Protein AF-A0A2N1CYV8-F1 (afdb_monomer)

Foldseek 3Di:
DDWDCQLQQVDIWDWAFAAQQAIFTWDDPPPPDTDPVGDGLDDGRFRFDDWDWDDPPPPPGIWIWTDTPDDIDIRDDDQPQPDKDKDKDDFPDAPALFQFKKAKAFDKDFDDPPRPQWDKFKWKASARPPDTDTDDHRFMDGDPGGGGGGIMMMIITGHPDPVRHIDTDDMDMDRADPQQRCPLPQGLVQAPCSRAQPPPADQQCRSNAGCQADPVNVVSVGHHDQQRNPCPAGPVQAPCSRDNDCPDDPPPPRD

Structure (mmCIF, N/CA/C/O backbone):
data_AF-A0A2N1CYV8-F1
#
_entry.id   AF-A0A2N1CYV8-F1
#
loop_
_atom_site.group_PDB
_atom_site.id
_atom_site.type_symbol
_atom_site.label_atom_id
_atom_site.label_alt_id
_atom_site.label_comp_id
_atom_site.label_asym_id
_atom_site.label_entity_id
_atom_site.label_seq_id
_atom_site.pdbx_PDB_ins_code
_atom_site.Cartn_x
_atom_site.Cartn_y
_atom_site.Cartn_z
_atom_site.occupancy
_atom_site.B_iso_or_equiv
_atom_site.auth_seq_id
_atom_site.auth_comp_id
_atom_site.auth_asym_id
_atom_site.auth_atom_id
_atom_site.pdbx_PDB_model_num
ATOM 1 N N . LEU A 1 1 ? 7.364 -2.669 -33.130 1.00 94.00 1 LEU A N 1
ATOM 2 C CA . LEU A 1 1 ? 7.073 -1.840 -31.941 1.00 94.00 1 LEU A CA 1
ATOM 3 C C . LEU A 1 1 ? 6.078 -2.613 -31.094 1.00 94.00 1 LEU A C 1
ATOM 5 O O . LEU A 1 1 ? 5.290 -3.350 -31.680 1.00 94.00 1 LEU A O 1
ATOM 9 N N . VAL A 1 2 ? 6.124 -2.457 -29.778 1.00 96.81 2 VAL A N 1
ATOM 10 C CA . VAL A 1 2 ? 5.094 -2.927 -28.842 1.00 96.81 2 VAL A CA 1
ATOM 11 C C . VAL A 1 2 ? 4.835 -1.815 -27.827 1.00 96.81 2 VAL A C 1
ATOM 13 O O . VAL A 1 2 ? 5.736 -1.012 -27.573 1.00 96.81 2 VAL A O 1
ATOM 16 N N . LEU A 1 3 ? 3.602 -1.739 -27.333 1.00 95.94 3 LEU A N 1
ATOM 17 C CA . LEU A 1 3 ? 3.207 -0.830 -26.264 1.00 95.94 3 LEU A CA 1
ATOM 18 C C . LEU A 1 3 ? 2.977 -1.634 -24.993 1.00 95.94 3 LEU A C 1
ATOM 20 O O . LEU A 1 3 ? 2.430 -2.736 -25.060 1.00 95.94 3 LEU A O 1
ATOM 24 N N . GLY A 1 4 ? 3.358 -1.059 -23.869 1.00 91.81 4 GLY A N 1
ATOM 25 C CA . GLY A 1 4 ? 3.085 -1.588 -22.545 1.00 91.81 4 GLY A CA 1
ATOM 26 C C . GLY A 1 4 ? 3.508 -0.570 -21.510 1.00 91.81 4 GLY A C 1
ATOM 27 O O . GLY A 1 4 ? 4.323 0.293 -21.806 1.00 91.81 4 GLY A O 1
ATOM 28 N N . ASP A 1 5 ? 2.919 -0.668 -20.335 1.00 87.25 5 ASP A N 1
ATOM 29 C CA . ASP A 1 5 ? 3.277 0.139 -19.177 1.00 87.25 5 ASP A CA 1
ATOM 30 C C . ASP A 1 5 ? 4.536 -0.486 -18.549 1.00 87.25 5 ASP A C 1
ATOM 32 O O . ASP A 1 5 ? 4.441 -1.384 -17.713 1.00 87.25 5 ASP A O 1
ATOM 36 N N . ILE A 1 6 ? 5.710 -0.167 -19.109 1.00 86.62 6 ILE A N 1
ATOM 37 C CA . ILE A 1 6 ? 6.969 -0.876 -18.827 1.00 86.62 6 ILE A CA 1
ATOM 38 C C . ILE A 1 6 ? 7.548 -0.383 -17.506 1.00 86.62 6 ILE A C 1
ATOM 40 O O . ILE A 1 6 ? 8.095 -1.180 -16.751 1.00 86.62 6 ILE A O 1
ATOM 44 N N . ASP A 1 7 ? 7.415 0.904 -17.195 1.00 77.31 7 ASP A N 1
ATOM 45 C CA . ASP A 1 7 ? 7.728 1.412 -15.858 1.00 77.31 7 ASP A CA 1
ATOM 46 C C . ASP A 1 7 ? 6.530 1.377 -14.893 1.00 77.31 7 ASP A C 1
ATOM 48 O O . ASP A 1 7 ? 6.692 1.657 -13.706 1.00 77.31 7 ASP A O 1
ATOM 52 N N . GLY A 1 8 ? 5.356 0.964 -15.373 1.00 74.31 8 GLY A N 1
ATOM 53 C CA . GLY A 1 8 ? 4.175 0.688 -14.571 1.00 74.31 8 GLY A CA 1
ATOM 54 C C . GLY A 1 8 ? 3.523 1.950 -13.962 1.00 74.31 8 GLY A C 1
ATOM 55 O O . GLY A 1 8 ? 2.803 1.882 -12.950 1.00 74.31 8 GLY A O 1
ATOM 56 N N . ASP A 1 9 ? 3.825 3.133 -14.486 1.00 67.81 9 ASP A N 1
ATOM 57 C CA . ASP A 1 9 ? 3.275 4.396 -14.003 1.00 67.81 9 ASP A CA 1
ATOM 58 C C . ASP A 1 9 ? 1.807 4.632 -14.416 1.00 67.81 9 ASP A C 1
ATOM 60 O O . ASP A 1 9 ? 1.174 5.571 -13.919 1.00 67.81 9 ASP A O 1
ATOM 64 N N . GLY A 1 10 ? 1.243 3.724 -15.217 1.00 75.12 10 GLY A N 1
ATOM 65 C CA . GLY A 1 10 ? -0.128 3.750 -15.714 1.00 75.12 10 GLY A CA 1
ATOM 66 C C . GLY A 1 10 ? -0.254 4.312 -17.130 1.00 75.12 10 GLY A C 1
ATOM 67 O O . GLY A 1 10 ? -1.348 4.262 -17.704 1.00 75.12 10 GLY A O 1
ATOM 68 N N . ASP A 1 11 ? 0.835 4.817 -17.706 1.00 81.31 11 ASP A N 1
ATOM 69 C CA . ASP A 1 11 ? 0.903 5.324 -19.064 1.00 81.31 11 ASP A CA 1
ATOM 70 C C . ASP A 1 11 ? 1.548 4.290 -20.005 1.00 81.31 11 ASP A C 1
ATOM 72 O O . ASP A 1 11 ? 2.431 3.519 -19.653 1.00 81.31 11 ASP A O 1
ATOM 76 N N . LEU A 1 12 ? 1.089 4.227 -21.261 1.00 92.06 12 LEU A N 1
ATOM 77 C CA . LEU A 1 12 ? 1.695 3.301 -22.223 1.00 92.06 12 LEU A CA 1
ATOM 78 C C . LEU A 1 12 ? 3.042 3.831 -22.724 1.00 92.06 12 LEU A C 1
ATOM 80 O O . LEU A 1 12 ? 3.093 4.875 -23.387 1.00 92.06 12 LEU A O 1
ATOM 84 N N . ASP A 1 13 ? 4.089 3.034 -22.529 1.00 91.94 13 ASP A N 1
ATOM 85 C CA . ASP A 1 13 ? 5.417 3.230 -23.101 1.00 91.94 13 ASP A CA 1
ATOM 86 C C . ASP A 1 13 ? 5.548 2.595 -24.486 1.00 91.94 13 ASP A C 1
ATOM 88 O O . ASP A 1 13 ? 4.728 1.784 -24.931 1.00 91.94 13 ASP A O 1
ATOM 92 N N . VAL A 1 14 ? 6.633 2.940 -25.185 1.00 95.44 14 VAL A N 1
ATOM 93 C CA . VAL A 1 14 ? 6.958 2.376 -26.498 1.00 95.44 14 VAL A CA 1
ATOM 94 C C . VAL A 1 14 ? 8.266 1.608 -26.439 1.00 95.44 14 VAL A C 1
ATOM 96 O O . VAL A 1 14 ? 9.330 2.165 -26.162 1.00 95.44 14 VAL A O 1
ATOM 99 N N . LEU A 1 15 ? 8.216 0.350 -26.868 1.00 95.88 15 LEU A N 1
ATOM 100 C CA . LEU A 1 15 ? 9.405 -0.435 -27.151 1.00 95.88 15 LEU A CA 1
ATOM 101 C C . LEU A 1 15 ? 9.597 -0.647 -28.657 1.00 95.88 15 LEU A C 1
ATOM 103 O O . LEU A 1 15 ? 8.750 -1.200 -29.370 1.00 95.88 15 LEU A O 1
ATOM 107 N N . ALA A 1 16 ? 10.760 -0.233 -29.151 1.00 95.56 16 ALA A N 1
ATOM 108 C CA . ALA A 1 16 ? 11.166 -0.321 -30.543 1.00 95.56 16 ALA A CA 1
ATOM 109 C C . ALA A 1 16 ? 12.242 -1.383 -30.760 1.00 95.56 16 ALA A C 1
ATOM 111 O O . ALA A 1 16 ? 13.367 -1.287 -30.269 1.00 95.56 16 ALA A O 1
ATOM 112 N N . GLY A 1 17 ? 11.882 -2.378 -31.567 1.00 94.56 17 GLY A N 1
ATOM 113 C CA . GLY A 1 17 ? 12.805 -3.367 -32.098 1.00 94.56 17 GLY A CA 1
ATOM 114 C C . GLY A 1 17 ? 13.521 -2.783 -33.305 1.00 94.56 17 GLY A C 1
ATOM 115 O O . GLY A 1 17 ? 12.851 -2.267 -34.201 1.00 94.56 17 GLY A O 1
ATOM 116 N N . ASN A 1 18 ? 14.849 -2.859 -33.338 1.00 93.81 18 ASN A N 1
ATOM 117 C CA . ASN A 1 18 ? 15.641 -2.218 -34.385 1.00 93.81 18 ASN A CA 1
ATOM 118 C C . ASN A 1 18 ? 16.406 -3.214 -35.267 1.00 93.81 18 ASN A C 1
ATOM 120 O O . ASN A 1 18 ? 16.595 -4.386 -34.936 1.00 93.81 18 ASN A O 1
ATOM 124 N N . PHE A 1 19 ? 16.839 -2.724 -36.431 1.00 93.50 19 PHE A N 1
ATOM 125 C CA . PHE A 1 19 ? 17.656 -3.468 -37.385 1.00 93.50 19 PHE A CA 1
ATOM 126 C C . PHE A 1 19 ? 19.127 -3.068 -37.255 1.00 93.50 19 PHE A C 1
ATOM 128 O O . PHE A 1 19 ? 19.485 -1.919 -37.513 1.00 93.50 19 PHE A O 1
ATOM 135 N N . ASN A 1 20 ? 19.983 -4.023 -36.885 1.00 92.00 20 ASN A N 1
ATOM 136 C CA . ASN A 1 20 ? 21.426 -3.840 -36.685 1.00 92.00 20 ASN A CA 1
ATOM 137 C C . ASN A 1 20 ? 21.776 -2.713 -35.692 1.00 92.00 20 ASN A C 1
ATOM 139 O O . ASN A 1 20 ? 22.830 -2.074 -35.781 1.00 92.00 20 ASN A O 1
ATOM 143 N N . GLN A 1 21 ? 20.886 -2.469 -34.732 1.00 92.25 21 GLN A N 1
ATOM 144 C CA . GLN A 1 21 ? 21.002 -1.460 -33.681 1.00 92.25 21 GLN A CA 1
ATOM 145 C C . GLN A 1 21 ? 20.360 -2.001 -32.398 1.00 92.25 21 GLN A C 1
ATOM 147 O O . GLN A 1 21 ? 19.551 -2.924 -32.462 1.00 92.25 21 GLN A O 1
ATOM 152 N N . SER A 1 22 ? 20.712 -1.423 -31.247 1.00 93.19 22 SER A N 1
ATOM 153 C CA . SER A 1 22 ? 20.058 -1.743 -29.974 1.00 93.19 22 SER A CA 1
ATOM 154 C C . SER A 1 22 ? 18.565 -1.452 -30.038 1.00 93.19 22 SER A C 1
ATOM 156 O O . SER A 1 22 ? 18.154 -0.424 -30.584 1.00 93.19 22 SER A O 1
ATOM 158 N N . ASN A 1 23 ? 17.762 -2.322 -29.432 1.00 94.25 23 ASN A N 1
ATOM 159 C CA . ASN A 1 23 ? 16.354 -2.042 -29.173 1.00 94.25 23 ASN A CA 1
ATOM 160 C C . ASN A 1 23 ? 16.230 -0.839 -28.223 1.00 94.25 23 ASN A C 1
ATOM 162 O O . ASN A 1 23 ? 17.109 -0.599 -27.384 1.00 94.25 23 ASN A O 1
ATOM 166 N N . LYS A 1 24 ? 15.160 -0.062 -28.391 1.00 94.44 24 LYS A N 1
ATOM 167 C CA . LYS A 1 24 ? 14.957 1.216 -27.705 1.00 94.44 24 LYS A CA 1
ATOM 168 C C . LYS A 1 24 ? 13.672 1.214 -26.891 1.00 94.44 24 LYS A C 1
ATOM 170 O O . LYS A 1 24 ? 12.636 0.828 -27.418 1.00 94.44 24 LYS A O 1
ATOM 175 N N . LEU A 1 25 ? 13.749 1.700 -25.659 1.00 93.06 25 LEU A N 1
ATOM 176 C CA . LEU A 1 25 ? 12.612 2.040 -24.810 1.00 93.06 25 LEU A CA 1
ATOM 177 C C . LEU A 1 25 ? 12.386 3.551 -24.840 1.00 93.06 25 LEU A C 1
ATOM 179 O O . LEU A 1 25 ? 13.340 4.331 -24.772 1.00 93.06 25 LEU A O 1
ATOM 183 N N . TYR A 1 26 ? 11.130 3.955 -24.930 1.00 93.19 26 TYR A N 1
ATOM 184 C CA . TYR A 1 26 ? 10.697 5.336 -24.837 1.00 93.19 26 TYR A CA 1
ATOM 185 C C . TYR A 1 26 ? 9.614 5.416 -23.769 1.00 93.19 26 TYR A C 1
ATOM 187 O O . TYR A 1 26 ? 8.524 4.890 -23.981 1.00 93.19 26 TYR A O 1
ATOM 195 N N . LEU A 1 27 ? 9.946 6.070 -22.659 1.00 86.12 27 LEU A N 1
ATOM 196 C CA . LEU A 1 27 ? 9.028 6.272 -21.546 1.00 86.12 27 LEU A CA 1
ATOM 197 C C . LEU A 1 27 ? 8.053 7.408 -21.853 1.00 86.12 27 LEU A C 1
ATOM 199 O O . LEU A 1 27 ? 8.462 8.436 -22.417 1.00 86.12 27 LEU A O 1
ATOM 203 N N . ASN A 1 28 ? 6.787 7.205 -21.508 1.00 85.44 28 ASN A N 1
ATOM 204 C CA . ASN A 1 28 ? 5.733 8.200 -21.614 1.00 85.44 28 ASN A CA 1
ATOM 205 C C . ASN A 1 28 ? 5.340 8.710 -20.229 1.00 85.44 28 ASN A C 1
ATOM 207 O O . ASN A 1 28 ? 4.571 8.081 -19.528 1.00 85.44 28 ASN A O 1
ATOM 211 N N . GLU A 1 29 ? 5.745 9.931 -19.892 1.00 78.06 29 GLU A N 1
ATOM 212 C CA . GLU A 1 29 ? 5.422 10.520 -18.587 1.00 78.06 29 GLU A CA 1
ATOM 213 C C . GLU A 1 29 ? 4.028 11.198 -18.567 1.00 78.06 29 GLU A C 1
ATOM 215 O O . GLU A 1 29 ? 3.889 12.349 -18.144 1.00 78.06 29 GLU A O 1
ATOM 220 N N . GLY A 1 30 ? 3.011 10.557 -19.150 1.00 78.56 30 GLY A N 1
ATOM 221 C CA . GLY A 1 30 ? 1.611 11.018 -19.161 1.00 78.56 30 GLY A CA 1
ATOM 222 C C . GLY A 1 30 ? 1.248 12.139 -20.139 1.00 78.56 30 GLY A C 1
ATOM 223 O O . GLY A 1 30 ? 0.083 12.516 -20.267 1.00 78.56 30 GLY A O 1
ATOM 224 N N . SER A 1 31 ? 2.216 12.681 -20.880 1.00 82.12 31 SER A N 1
ATOM 225 C CA . SER A 1 31 ? 1.970 13.749 -21.869 1.00 82.12 31 SER A CA 1
ATOM 226 C C . SER A 1 31 ? 1.815 13.247 -23.309 1.00 82.12 31 SER A C 1
ATOM 228 O O . SER A 1 31 ? 1.551 14.042 -24.214 1.00 82.12 31 SER A O 1
ATOM 230 N N . GLY A 1 32 ? 2.043 11.952 -23.553 1.00 78.31 32 GLY A N 1
ATOM 231 C CA . GLY A 1 32 ? 2.141 11.374 -24.896 1.00 78.31 32 GLY A CA 1
ATOM 232 C C . GLY A 1 32 ? 3.379 11.836 -25.676 1.00 78.31 32 GLY A C 1
ATOM 233 O O . GLY A 1 32 ? 3.478 11.595 -26.881 1.00 78.31 32 GLY A O 1
ATOM 234 N N . SER A 1 33 ? 4.310 12.534 -25.017 1.00 84.31 33 SER A N 1
ATOM 235 C CA . SER A 1 33 ? 5.560 13.011 -25.607 1.00 84.31 33 SER A CA 1
ATOM 236 C C . SER A 1 33 ? 6.717 12.104 -25.209 1.00 84.31 33 SER A C 1
ATOM 238 O O . SER A 1 33 ? 6.919 11.824 -24.033 1.00 84.31 33 SER A O 1
ATOM 240 N N . PHE A 1 34 ? 7.523 11.711 -26.194 1.00 86.00 34 PHE A N 1
ATOM 241 C CA . PHE A 1 34 ? 8.648 10.799 -26.005 1.00 86.00 34 PHE A CA 1
ATOM 242 C C . PHE A 1 34 ? 9.988 11.499 -26.243 1.00 86.00 34 PHE A C 1
ATOM 244 O O . PHE A 1 34 ? 10.117 12.362 -27.116 1.00 86.00 34 PHE A O 1
ATOM 251 N N . SER A 1 35 ? 11.023 11.069 -25.517 1.00 86.56 35 SER A N 1
ATOM 252 C CA . SER A 1 35 ? 12.406 11.450 -25.823 1.00 86.56 35 SER A CA 1
ATOM 253 C C . SER A 1 35 ? 12.783 11.038 -27.250 1.00 86.56 35 SER A C 1
ATOM 255 O O . SER A 1 35 ? 12.526 9.915 -27.673 1.00 86.56 35 SER A O 1
ATOM 257 N N . THR A 1 36 ? 13.463 11.906 -27.998 1.00 87.44 36 THR A N 1
ATOM 258 C CA . THR A 1 36 ? 13.844 11.612 -29.392 1.00 87.44 36 THR A CA 1
ATOM 259 C C . THR A 1 36 ? 14.910 10.522 -29.514 1.00 87.44 36 THR A C 1
ATOM 261 O O . THR A 1 36 ? 15.045 9.907 -30.572 1.00 87.44 36 THR A O 1
ATOM 264 N N . THR A 1 37 ? 15.669 10.251 -28.450 1.00 88.06 37 THR A N 1
ATOM 265 C CA . THR A 1 37 ? 16.781 9.289 -28.478 1.00 88.06 37 THR A CA 1
ATOM 266 C C . THR A 1 37 ? 16.425 7.916 -27.914 1.00 88.06 37 THR A C 1
ATOM 268 O O . THR A 1 37 ? 17.088 6.931 -28.266 1.00 88.06 37 THR A O 1
ATOM 271 N N . GLY A 1 38 ? 15.423 7.853 -27.030 1.00 88.00 38 GLY A N 1
ATOM 272 C CA . GLY A 1 38 ? 15.096 6.667 -26.234 1.00 88.00 38 GLY A CA 1
ATOM 273 C C . GLY A 1 38 ? 16.273 6.140 -25.399 1.00 88.00 38 GLY A C 1
ATOM 274 O O . GLY A 1 38 ? 17.395 6.658 -25.444 1.00 88.00 38 GLY A O 1
ATOM 275 N N . VAL A 1 39 ? 16.029 5.059 -24.667 1.00 90.25 39 VAL A N 1
ATOM 276 C CA . VAL A 1 39 ? 17.009 4.335 -23.847 1.00 90.25 39 VAL A CA 1
ATOM 277 C C . VAL A 1 39 ? 17.318 2.995 -24.508 1.00 90.25 39 VAL A C 1
ATOM 279 O O . VAL A 1 39 ? 16.427 2.346 -25.041 1.00 90.25 39 VAL A O 1
ATOM 282 N N . ASN A 1 40 ? 18.583 2.573 -24.522 1.00 92.06 40 ASN A N 1
ATOM 283 C CA . ASN A 1 40 ? 18.925 1.229 -24.995 1.00 92.06 40 ASN A CA 1
ATOM 284 C C . ASN A 1 40 ? 18.547 0.204 -23.919 1.00 92.06 40 ASN A C 1
ATOM 286 O O . ASN A 1 40 ? 19.059 0.304 -22.809 1.00 92.06 40 ASN A O 1
ATOM 290 N N . ILE A 1 41 ? 17.746 -0.807 -24.259 1.00 89.44 41 ILE A N 1
ATOM 291 C CA . ILE A 1 41 ? 17.430 -1.915 -23.331 1.00 89.44 41 ILE A CA 1
ATOM 292 C C . ILE A 1 41 ? 18.506 -3.016 -23.321 1.00 89.44 41 ILE A C 1
ATOM 294 O O . ILE A 1 41 ? 18.454 -3.950 -22.532 1.00 89.44 41 ILE A O 1
ATOM 298 N N . GLY A 1 42 ? 19.498 -2.907 -24.208 1.00 87.25 42 GLY A N 1
ATOM 299 C CA . GLY A 1 42 ? 20.602 -3.849 -24.356 1.00 87.25 42 GLY A CA 1
ATOM 300 C C . GLY A 1 42 ? 21.725 -3.283 -25.224 1.00 87.25 42 GLY A C 1
ATOM 301 O O . GLY A 1 42 ? 21.575 -2.255 -25.896 1.00 87.25 42 GLY A O 1
ATOM 302 N N . ASN A 1 43 ? 22.869 -3.963 -25.228 1.00 87.75 43 ASN A N 1
ATOM 303 C CA . ASN A 1 43 ? 24.055 -3.549 -25.992 1.00 87.75 43 ASN A CA 1
ATOM 304 C C . ASN A 1 43 ? 24.180 -4.278 -27.338 1.00 87.75 43 ASN A C 1
ATOM 306 O O . ASN A 1 43 ? 25.030 -3.938 -28.166 1.00 87.75 43 ASN A O 1
ATOM 310 N N . GLU A 1 44 ? 23.343 -5.285 -27.562 1.00 84.06 44 GLU A N 1
ATOM 311 C CA . GLU A 1 44 ? 23.326 -6.095 -28.765 1.00 84.06 44 GLU A CA 1
ATOM 312 C C . GLU A 1 44 ? 22.777 -5.310 -29.954 1.00 84.06 44 GLU A C 1
ATOM 314 O O . GLU A 1 44 ? 21.885 -4.476 -29.834 1.00 84.06 44 GLU A O 1
ATOM 319 N N . ARG A 1 45 ? 23.297 -5.618 -31.141 1.00 86.00 45 ARG A N 1
ATOM 320 C CA . ARG A 1 45 ? 22.877 -5.002 -32.405 1.00 86.00 45 ARG A CA 1
ATOM 321 C C . ARG A 1 45 ? 22.234 -6.041 -33.310 1.00 86.00 45 ARG A C 1
ATOM 323 O O . ARG A 1 45 ? 22.693 -6.277 -34.425 1.00 86.00 45 ARG A O 1
ATOM 330 N N . GLY A 1 46 ? 21.222 -6.711 -32.765 1.00 83.44 46 GLY A N 1
ATOM 331 C CA . GLY A 1 46 ? 20.435 -7.722 -33.460 1.00 83.44 46 GLY A CA 1
ATOM 332 C C . GLY A 1 46 ? 19.562 -7.142 -34.573 1.00 83.44 46 GLY A C 1
ATOM 333 O O . GLY A 1 46 ? 19.555 -5.943 -34.846 1.00 83.44 46 GLY A O 1
ATOM 334 N N . SER A 1 47 ? 18.836 -8.029 -35.246 1.00 92.69 47 SER A N 1
ATOM 335 C CA . SER A 1 47 ? 17.786 -7.666 -36.197 1.00 92.69 47 SER A CA 1
ATOM 336 C C . SER A 1 47 ? 16.467 -8.161 -35.632 1.00 92.69 47 SER A C 1
ATOM 338 O O . SER A 1 47 ? 16.064 -9.298 -35.907 1.00 92.69 47 SER A O 1
ATOM 340 N N . THR A 1 48 ? 15.830 -7.309 -34.835 1.00 93.81 48 THR A N 1
ATOM 341 C CA . THR A 1 48 ? 14.598 -7.639 -34.124 1.00 93.81 48 THR A CA 1
ATOM 342 C C . THR A 1 48 ? 13.441 -7.730 -35.114 1.00 93.81 48 THR A C 1
ATOM 344 O O . THR A 1 48 ? 13.203 -6.826 -35.917 1.00 93.81 48 THR A O 1
ATOM 347 N N . ARG A 1 49 ? 12.731 -8.857 -35.085 1.00 94.25 49 ARG A N 1
ATOM 348 C CA . ARG A 1 49 ? 11.579 -9.176 -35.942 1.00 94.25 49 ARG A CA 1
ATOM 349 C C . ARG A 1 49 ? 10.272 -9.197 -35.171 1.00 94.25 49 ARG A C 1
ATOM 351 O O . ARG A 1 49 ? 9.236 -8.879 -35.745 1.00 94.25 49 ARG A O 1
ATOM 358 N N . ALA A 1 50 ? 10.333 -9.555 -33.895 1.00 94.50 50 ALA A N 1
ATOM 359 C CA . ALA A 1 50 ? 9.185 -9.600 -33.010 1.00 94.50 50 ALA A CA 1
ATOM 360 C C . ALA A 1 50 ? 9.565 -9.048 -31.638 1.00 94.50 50 ALA A C 1
ATOM 362 O O . ALA A 1 50 ? 10.708 -9.177 -31.203 1.00 94.50 50 ALA A O 1
ATOM 363 N N . LEU A 1 51 ? 8.588 -8.439 -30.981 1.00 95.62 51 LEU A N 1
ATOM 364 C CA . LEU A 1 51 ? 8.651 -8.040 -29.586 1.00 95.62 51 LEU A CA 1
ATOM 365 C C . LEU A 1 51 ? 7.356 -8.488 -28.929 1.00 95.62 51 LEU A C 1
ATOM 367 O O . LEU A 1 51 ? 6.287 -8.358 -29.531 1.00 95.62 51 LEU A O 1
ATOM 371 N N . THR A 1 52 ? 7.457 -8.991 -27.711 1.00 96.06 52 THR A N 1
ATOM 372 C CA . THR A 1 52 ? 6.309 -9.241 -26.850 1.00 96.06 52 THR A CA 1
ATOM 373 C C . THR A 1 52 ? 6.672 -8.875 -25.419 1.00 96.06 52 THR A C 1
ATOM 375 O O . THR A 1 52 ? 7.852 -8.873 -25.060 1.00 96.06 52 THR A O 1
ATOM 378 N N . LEU A 1 53 ? 5.651 -8.508 -24.655 1.00 95.62 53 LEU A N 1
ATOM 379 C CA . LEU A 1 53 ? 5.762 -8.133 -23.256 1.00 95.62 53 LEU A CA 1
ATOM 380 C C . LEU A 1 53 ? 4.996 -9.148 -22.417 1.00 95.62 53 LEU A C 1
ATOM 382 O O . LEU A 1 53 ? 3.953 -9.643 -22.855 1.00 95.62 53 LEU A O 1
ATOM 386 N N . GLY A 1 54 ? 5.497 -9.427 -21.224 1.00 90.81 54 GLY A N 1
ATOM 387 C CA . GLY A 1 54 ? 4.803 -10.246 -20.242 1.00 90.81 54 GLY A CA 1
ATOM 388 C C . GLY A 1 54 ? 5.642 -10.426 -18.992 1.00 90.81 54 GLY A C 1
ATOM 389 O O . GLY A 1 54 ? 6.860 -10.429 -19.080 1.00 90.81 54 GLY A O 1
ATOM 390 N N . ASP A 1 55 ? 4.982 -10.592 -17.856 1.00 87.94 55 ASP A N 1
ATOM 391 C CA . ASP A 1 55 ? 5.620 -10.952 -16.591 1.00 87.94 55 ASP A CA 1
ATOM 392 C C . ASP A 1 55 ? 6.023 -12.439 -16.641 1.00 87.94 55 ASP A C 1
ATOM 394 O O . ASP A 1 55 ? 5.164 -13.328 -16.577 1.00 87.94 55 ASP A O 1
ATOM 398 N N . ILE A 1 56 ? 7.305 -12.729 -16.897 1.00 87.25 56 ILE A N 1
ATOM 399 C CA . ILE A 1 56 ? 7.787 -14.103 -17.114 1.00 87.25 56 ILE A CA 1
ATOM 400 C C . ILE A 1 56 ? 8.208 -14.770 -15.805 1.00 87.25 56 ILE A C 1
ATOM 402 O O . ILE A 1 56 ? 8.185 -16.004 -15.718 1.00 87.25 56 ILE A O 1
ATOM 406 N N . ASP A 1 57 ? 8.603 -13.996 -14.800 1.00 80.62 57 ASP A N 1
ATOM 407 C CA . ASP A 1 57 ? 9.084 -14.517 -13.522 1.00 80.62 57 ASP A CA 1
ATOM 408 C C . ASP A 1 57 ? 8.085 -14.383 -12.360 1.00 80.62 57 ASP A C 1
ATOM 410 O O . ASP A 1 57 ? 8.311 -14.987 -11.306 1.00 80.62 57 ASP A O 1
ATOM 414 N N . GLY A 1 58 ? 6.950 -13.722 -12.585 1.00 76.44 58 GLY A N 1
ATOM 415 C CA . GLY A 1 58 ? 5.862 -13.565 -11.629 1.00 76.44 58 GLY A CA 1
ATOM 416 C C . GLY A 1 58 ? 6.106 -12.462 -10.602 1.00 76.44 58 GLY A C 1
ATOM 417 O O . GLY A 1 58 ? 5.507 -12.523 -9.523 1.00 76.44 58 GLY A O 1
ATOM 418 N N . ASP A 1 59 ? 7.007 -11.515 -10.874 1.00 68.88 59 ASP A N 1
ATOM 419 C CA . ASP A 1 59 ? 7.318 -10.412 -9.961 1.00 68.88 59 ASP A CA 1
ATOM 420 C C . ASP A 1 59 ? 6.418 -9.177 -10.139 1.00 68.88 59 ASP A C 1
ATOM 422 O O . ASP A 1 59 ? 6.431 -8.274 -9.294 1.00 68.88 59 ASP A O 1
ATOM 426 N N . GLY A 1 60 ? 5.548 -9.203 -11.152 1.00 71.38 60 GLY A N 1
ATOM 427 C CA . GLY A 1 60 ? 4.567 -8.166 -11.442 1.00 71.38 60 GLY A CA 1
ATOM 428 C C . GLY A 1 60 ? 5.061 -7.064 -12.379 1.00 71.38 60 GLY A C 1
ATOM 429 O O . GLY A 1 60 ? 4.248 -6.205 -12.731 1.00 71.38 60 GLY A O 1
ATOM 430 N N . ASP A 1 61 ? 6.327 -7.094 -12.807 1.00 79.50 61 ASP A N 1
ATOM 431 C CA . ASP A 1 61 ? 6.881 -6.176 -13.802 1.00 79.50 61 ASP A CA 1
ATOM 432 C C . ASP A 1 61 ? 6.781 -6.786 -15.225 1.00 79.50 61 ASP A C 1
ATOM 434 O O . ASP A 1 61 ? 6.846 -7.999 -15.432 1.00 79.50 61 ASP A O 1
ATOM 438 N N . LEU A 1 62 ? 6.586 -5.952 -16.259 1.00 88.38 62 LEU A N 1
ATOM 439 C CA . LEU A 1 62 ? 6.557 -6.438 -17.646 1.00 88.38 62 LEU A CA 1
ATOM 440 C C . LEU A 1 62 ? 7.976 -6.706 -18.163 1.00 88.38 62 LEU A C 1
ATOM 442 O O . LEU A 1 62 ? 8.732 -5.776 -18.443 1.00 88.38 62 LEU A O 1
ATOM 446 N N . ASP A 1 63 ? 8.299 -7.970 -18.430 1.00 91.31 63 ASP A N 1
ATOM 447 C CA . ASP A 1 63 ? 9.530 -8.335 -19.129 1.00 91.31 63 ASP A CA 1
ATOM 448 C C . ASP A 1 63 ? 9.404 -8.175 -20.646 1.00 91.31 63 ASP A C 1
ATOM 450 O O . ASP A 1 63 ? 8.315 -8.177 -21.229 1.00 91.31 63 ASP A O 1
ATOM 454 N N . VAL A 1 64 ? 10.553 -8.118 -21.323 1.00 94.25 64 VAL A N 1
ATOM 455 C CA . VAL A 1 64 ? 10.630 -8.066 -22.786 1.00 94.25 64 VAL A CA 1
ATOM 456 C C . VAL A 1 64 ? 11.190 -9.365 -23.340 1.00 94.25 64 VAL A C 1
ATOM 458 O O . VAL A 1 64 ? 12.345 -9.714 -23.089 1.00 94.25 64 VAL A O 1
ATOM 461 N N . LEU A 1 65 ? 10.438 -10.009 -24.229 1.00 94.69 65 LEU A N 1
ATOM 462 C CA . LEU A 1 65 ? 10.956 -11.072 -25.082 1.00 94.69 65 LEU A CA 1
ATOM 463 C C . LEU A 1 65 ? 11.101 -10.563 -26.520 1.00 94.69 65 LEU A C 1
ATOM 465 O O . LEU A 1 65 ? 10.136 -10.117 -27.149 1.00 94.69 65 LEU A O 1
ATOM 469 N N . ASP A 1 66 ? 12.316 -10.655 -27.057 1.00 93.50 66 ASP A N 1
ATOM 470 C CA . ASP A 1 66 ? 12.617 -10.293 -28.434 1.00 93.50 66 ASP A CA 1
ATOM 471 C C . ASP A 1 66 ? 12.859 -11.522 -29.328 1.00 93.50 66 ASP A C 1
ATOM 473 O O . ASP A 1 66 ? 13.501 -12.515 -28.975 1.00 93.50 66 ASP A O 1
ATOM 477 N N . GLY A 1 67 ? 12.274 -11.463 -30.523 1.00 93.50 67 GLY A N 1
ATOM 478 C CA . GLY A 1 67 ? 12.480 -12.432 -31.588 1.00 93.50 67 GLY A CA 1
ATOM 479 C C . GLY A 1 67 ? 13.462 -11.865 -32.597 1.00 93.50 67 GLY A C 1
ATOM 480 O O . GLY A 1 67 ? 13.169 -10.848 -33.230 1.00 93.50 67 GLY A O 1
ATOM 481 N N . ASN A 1 68 ? 14.609 -12.513 -32.779 1.00 90.75 68 ASN A N 1
ATOM 482 C CA . ASN A 1 68 ? 15.690 -12.032 -33.639 1.00 90.75 68 ASN A CA 1
ATOM 483 C C . ASN A 1 68 ? 15.968 -12.998 -34.800 1.00 90.75 68 ASN A C 1
ATOM 485 O O . ASN A 1 68 ? 15.678 -14.185 -34.726 1.00 90.75 68 ASN A O 1
ATOM 489 N N . ASN A 1 69 ? 16.621 -12.511 -35.863 1.00 87.94 69 ASN A N 1
ATOM 490 C CA . ASN A 1 69 ? 17.194 -13.397 -36.897 1.00 87.94 69 ASN A CA 1
ATOM 491 C C . ASN A 1 69 ? 18.303 -14.329 -36.347 1.00 87.94 69 ASN A C 1
ATOM 493 O O . ASN A 1 69 ? 18.704 -15.270 -37.028 1.00 87.94 69 ASN A O 1
ATOM 497 N N . GLY A 1 70 ? 18.839 -14.025 -35.160 1.00 84.69 70 GLY A N 1
ATOM 498 C CA . GLY A 1 70 ? 19.797 -14.847 -34.422 1.00 84.69 70 GLY A CA 1
ATOM 499 C C . GLY A 1 70 ? 19.162 -15.447 -33.167 1.00 84.69 70 GLY A C 1
ATOM 500 O O . GLY A 1 70 ? 18.030 -15.912 -33.198 1.00 84.69 70 GLY A O 1
ATOM 501 N N . ALA A 1 71 ? 19.885 -15.430 -32.048 1.00 89.81 71 ALA A N 1
ATOM 502 C CA . ALA A 1 71 ? 19.320 -15.852 -30.770 1.00 89.81 71 ALA A CA 1
ATOM 503 C C . ALA A 1 71 ? 18.272 -14.844 -30.270 1.00 89.81 71 ALA A C 1
ATOM 505 O O . ALA A 1 71 ? 18.563 -13.647 -30.209 1.00 89.81 71 ALA A O 1
ATOM 506 N N . ASN A 1 72 ? 17.107 -15.351 -29.869 1.00 91.81 72 ASN A N 1
ATOM 507 C CA . ASN A 1 72 ? 16.096 -14.597 -29.123 1.00 91.81 72 ASN A CA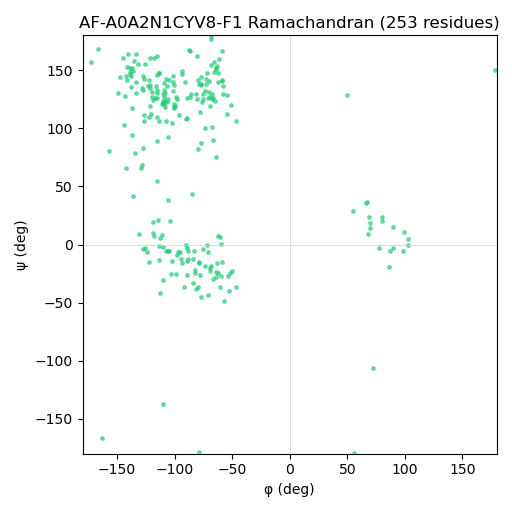 1
ATOM 508 C C . ASN A 1 72 ? 16.647 -14.172 -27.756 1.00 91.81 72 ASN A C 1
ATOM 510 O O . ASN A 1 72 ? 17.533 -14.842 -27.207 1.00 91.81 72 ASN A O 1
ATOM 514 N N . LYS A 1 73 ? 16.125 -13.077 -27.205 1.00 91.25 73 LYS A N 1
ATOM 515 C CA . LYS A 1 73 ? 16.536 -12.526 -25.913 1.00 91.25 73 LYS A CA 1
ATOM 516 C C . LYS A 1 73 ? 15.338 -12.312 -25.013 1.00 91.25 73 LYS A C 1
ATOM 518 O O . LYS A 1 73 ? 14.267 -11.924 -25.462 1.00 91.25 73 LYS A O 1
ATOM 523 N N . LEU A 1 74 ? 15.579 -12.539 -23.730 1.00 92.69 74 LEU A N 1
ATOM 524 C CA . LEU A 1 74 ? 14.719 -12.121 -22.641 1.00 92.69 74 LEU A CA 1
ATOM 525 C C . LEU A 1 74 ? 15.456 -11.016 -21.885 1.00 92.69 74 LEU A C 1
ATOM 527 O O . LEU A 1 74 ? 16.571 -11.241 -21.406 1.00 92.69 74 LEU A O 1
ATOM 531 N N . TYR A 1 75 ? 14.840 -9.847 -21.798 1.00 90.94 75 TYR A N 1
ATOM 532 C CA . TYR A 1 75 ? 15.253 -8.774 -20.910 1.00 90.94 75 TYR A CA 1
ATOM 533 C C . TYR A 1 75 ? 14.292 -8.798 -19.734 1.00 90.94 75 TYR A C 1
ATOM 535 O O . TYR A 1 75 ? 13.137 -8.404 -19.884 1.00 90.94 75 TYR A O 1
ATOM 543 N N . ARG A 1 76 ? 14.776 -9.312 -18.602 1.00 88.19 76 ARG A N 1
ATOM 544 C CA . ARG A 1 76 ? 14.016 -9.257 -17.360 1.00 88.19 76 ARG A CA 1
ATOM 545 C C . ARG A 1 76 ? 14.063 -7.851 -16.806 1.00 88.19 76 ARG A C 1
ATOM 547 O O . ARG A 1 76 ? 15.160 -7.284 -16.695 1.00 88.19 76 ARG A O 1
ATOM 554 N N . GLN A 1 77 ? 12.904 -7.310 -16.476 1.00 80.50 77 GLN A N 1
ATOM 555 C CA . GLN A 1 77 ? 12.852 -6.122 -15.662 1.00 80.50 77 GLN A CA 1
ATOM 556 C C . GLN A 1 77 ? 13.371 -6.507 -14.281 1.00 80.50 77 GLN A C 1
ATOM 558 O O . GLN A 1 77 ? 12.983 -7.495 -13.680 1.00 80.50 77 GLN A O 1
ATOM 563 N N . VAL A 1 78 ? 14.370 -5.772 -13.815 1.00 65.81 78 VAL A N 1
ATOM 564 C CA . VAL A 1 78 ? 14.815 -5.863 -12.430 1.00 65.81 78 VAL A CA 1
ATOM 565 C C . VAL A 1 78 ? 14.639 -4.466 -11.896 1.00 65.81 78 VAL A C 1
ATOM 567 O O . VAL A 1 78 ? 15.285 -3.547 -12.398 1.00 65.81 78 VAL A O 1
ATOM 570 N N . SER A 1 79 ? 13.699 -4.282 -10.971 1.00 60.69 79 SER A N 1
ATOM 571 C CA . SER A 1 79 ? 13.221 -2.964 -10.558 1.00 60.69 79 SER A CA 1
ATOM 572 C C . SER A 1 79 ? 14.404 -2.015 -10.290 1.00 60.69 79 SER A C 1
ATOM 574 O O . SER A 1 79 ? 15.154 -2.156 -9.315 1.00 60.69 79 SER A O 1
ATOM 576 N N . PHE A 1 80 ? 14.624 -1.063 -11.205 1.00 50.91 80 PHE A N 1
ATOM 577 C CA . PHE A 1 80 ? 15.745 -0.129 -11.144 1.00 50.91 80 PHE A CA 1
ATOM 578 C C . PHE A 1 80 ? 15.423 0.940 -10.100 1.00 50.91 80 PHE A C 1
ATOM 580 O O . PHE A 1 80 ? 14.883 2.000 -10.402 1.00 50.91 80 PHE A O 1
ATOM 587 N N . MET A 1 81 ? 15.762 0.667 -8.841 1.00 51.12 81 MET A N 1
ATOM 588 C CA . MET A 1 81 ? 15.651 1.649 -7.765 1.00 51.12 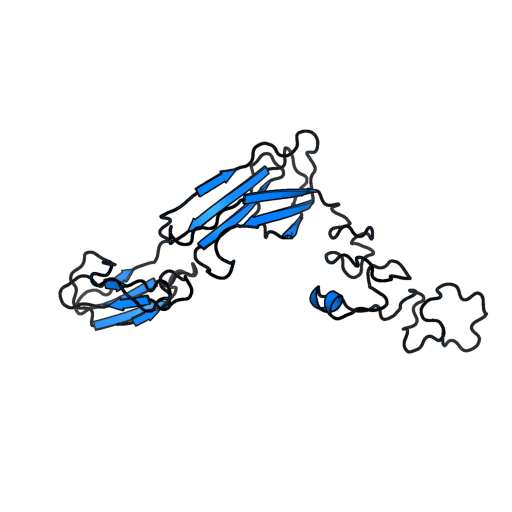81 MET A CA 1
ATOM 589 C C . MET A 1 81 ? 16.643 2.796 -7.981 1.00 51.12 81 MET A C 1
ATOM 591 O O . MET A 1 81 ? 17.777 2.737 -7.506 1.00 51.12 81 MET A O 1
ATOM 595 N N . THR A 1 82 ? 16.238 3.855 -8.683 1.00 44.78 82 THR A N 1
ATOM 596 C CA . THR A 1 82 ? 17.099 5.039 -8.848 1.00 44.78 82 THR A CA 1
ATOM 597 C C . THR A 1 82 ? 16.911 6.077 -7.743 1.00 44.78 82 THR A C 1
ATOM 599 O O . THR A 1 82 ? 17.797 6.904 -7.556 1.00 44.78 82 THR A O 1
ATOM 602 N N . HIS A 1 83 ? 15.847 5.993 -6.934 1.00 51.94 83 HIS A N 1
ATOM 603 C CA . HIS A 1 83 ? 15.681 6.791 -5.711 1.00 51.94 83 HIS A CA 1
ATOM 604 C C . HIS A 1 83 ? 15.201 5.906 -4.554 1.00 51.94 83 HIS A C 1
ATOM 606 O O . HIS A 1 83 ? 14.022 5.878 -4.211 1.00 51.94 83 HIS A O 1
ATOM 612 N N . ALA A 1 84 ? 16.123 5.152 -3.951 1.00 59.53 84 ALA A N 1
ATOM 613 C CA . ALA A 1 84 ? 15.856 4.409 -2.722 1.00 59.53 84 ALA A CA 1
ATOM 614 C C . ALA A 1 84 ? 16.190 5.282 -1.505 1.00 59.53 84 ALA A C 1
ATOM 616 O O . ALA A 1 84 ? 17.357 5.534 -1.205 1.00 59.53 84 ALA A O 1
ATOM 617 N N . GLY A 1 85 ? 15.159 5.740 -0.799 1.00 71.00 85 GLY A N 1
ATOM 618 C CA . GLY A 1 85 ? 15.282 6.397 0.501 1.00 71.00 85 GLY A CA 1
ATOM 619 C C . GLY A 1 85 ? 14.758 5.478 1.598 1.00 71.00 85 GLY A C 1
ATOM 620 O O . GLY A 1 85 ? 13.656 4.948 1.478 1.00 71.00 85 GLY A O 1
ATOM 621 N N . ARG A 1 86 ? 15.530 5.281 2.672 1.00 85.31 86 ARG A N 1
ATOM 622 C CA . ARG A 1 86 ? 15.066 4.581 3.876 1.00 85.31 86 ARG A CA 1
ATOM 623 C C . ARG A 1 86 ? 15.132 5.528 5.058 1.00 85.31 86 ARG A C 1
ATOM 625 O O . ARG A 1 86 ? 16.209 6.024 5.381 1.00 85.31 86 ARG A O 1
ATOM 632 N N . VAL A 1 87 ? 14.003 5.705 5.727 1.00 87.38 87 VAL A N 1
ATOM 633 C CA . VAL A 1 87 ? 13.921 6.399 7.012 1.00 87.38 87 VAL A CA 1
ATOM 634 C C . VAL A 1 87 ? 13.486 5.385 8.056 1.00 87.38 87 VAL A C 1
ATOM 636 O O . VAL A 1 87 ? 12.569 4.601 7.819 1.00 87.38 87 VAL A O 1
ATOM 639 N N . VAL A 1 88 ? 14.178 5.372 9.189 1.00 90.25 88 VAL A N 1
ATOM 640 C CA . VAL A 1 88 ? 13.837 4.557 10.356 1.00 90.25 88 VAL A CA 1
ATOM 641 C C . VAL A 1 88 ? 13.669 5.512 11.521 1.00 90.25 88 VAL A C 1
ATOM 643 O O . VAL A 1 88 ? 14.469 6.437 11.678 1.00 90.25 88 VAL A O 1
ATOM 646 N N . SER A 1 89 ? 12.625 5.304 12.310 1.00 91.19 89 SER A N 1
ATOM 647 C CA . SER A 1 89 ? 12.384 6.089 13.506 1.00 91.19 89 SER A CA 1
ATOM 648 C C . SER A 1 89 ? 13.459 5.851 14.563 1.00 91.19 89 SER A C 1
ATOM 650 O O . SER A 1 89 ? 14.091 4.792 14.629 1.00 91.19 89 SER A O 1
ATOM 652 N N . ASN A 1 90 ? 13.605 6.825 15.456 1.00 87.88 90 ASN A N 1
ATOM 653 C CA . ASN A 1 90 ? 14.130 6.534 16.784 1.00 87.88 90 ASN A CA 1
ATOM 654 C C . ASN A 1 90 ? 13.106 5.700 17.573 1.00 87.88 90 ASN A C 1
ATOM 656 O O . ASN A 1 90 ? 12.000 5.431 17.092 1.00 87.88 90 ASN A O 1
ATOM 660 N N . LYS A 1 91 ? 13.492 5.314 18.787 1.00 86.94 91 LYS A N 1
ATOM 661 C CA . LYS A 1 91 ? 12.605 4.720 19.784 1.00 86.94 91 LYS A CA 1
ATOM 662 C C . LYS A 1 91 ? 11.361 5.598 19.961 1.00 86.94 91 LYS A C 1
ATOM 664 O O . LYS A 1 91 ? 11.499 6.796 20.210 1.00 86.94 91 LYS A O 1
ATOM 669 N N . VAL A 1 92 ? 10.176 5.035 19.703 1.00 87.12 92 VAL A N 1
ATOM 670 C CA . VAL A 1 92 ? 8.901 5.777 19.771 1.00 87.12 92 VAL A CA 1
ATOM 671 C C . VAL A 1 92 ?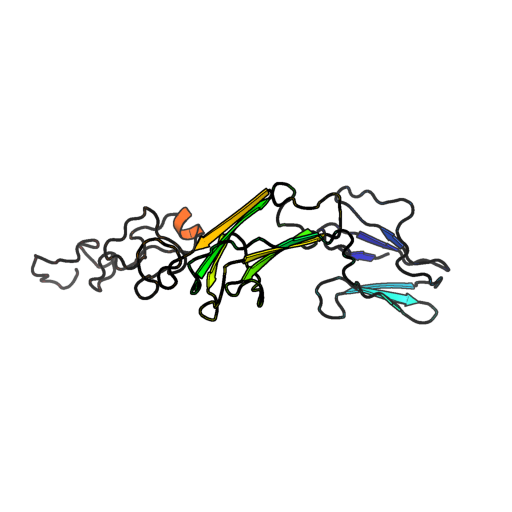 8.378 5.820 21.206 1.00 87.12 92 VAL A C 1
ATOM 673 O O . VAL A 1 92 ? 7.795 6.823 21.608 1.00 87.12 92 VAL A O 1
ATOM 676 N N . ASN A 1 93 ? 8.625 4.769 21.986 1.00 81.69 93 ASN A N 1
ATOM 677 C CA . ASN A 1 93 ? 8.252 4.659 23.392 1.00 81.69 93 ASN A CA 1
ATOM 678 C C . ASN A 1 93 ? 9.406 4.058 24.207 1.00 81.69 93 ASN A C 1
ATOM 680 O O . ASN A 1 93 ? 10.199 3.298 23.672 1.00 81.69 93 ASN A O 1
ATOM 684 N N . ASP A 1 94 ? 9.507 4.381 25.497 1.00 75.38 94 ASP A N 1
ATOM 685 C CA . ASP A 1 94 ? 10.570 3.853 26.372 1.00 75.38 94 ASP A CA 1
ATOM 686 C C . ASP A 1 94 ? 10.060 2.926 27.486 1.00 75.38 94 ASP A C 1
ATOM 688 O O . ASP A 1 94 ? 10.861 2.246 28.125 1.00 75.38 94 ASP A O 1
ATOM 692 N N . THR A 1 95 ? 8.749 2.905 27.735 1.00 80.62 95 THR A N 1
ATOM 693 C CA . THR A 1 95 ? 8.145 2.250 28.906 1.00 80.62 95 THR A CA 1
ATOM 694 C C . THR A 1 95 ? 7.304 1.032 28.549 1.00 80.62 95 THR A C 1
ATOM 696 O O . THR A 1 95 ? 7.412 0.017 29.228 1.00 80.62 95 THR A O 1
ATOM 699 N N . GLU A 1 96 ? 6.513 1.120 27.481 1.00 82.19 96 GLU A N 1
ATOM 700 C CA . GLU A 1 96 ? 5.650 0.029 27.021 1.00 82.19 96 GLU A CA 1
ATOM 701 C C . GLU A 1 96 ? 6.422 -0.907 26.090 1.00 82.19 96 GLU A C 1
ATOM 703 O O . GLU A 1 96 ? 7.028 -0.462 25.111 1.00 82.19 96 GLU A O 1
ATOM 708 N N . THR A 1 97 ? 6.402 -2.204 26.390 1.00 80.19 97 THR A N 1
ATOM 709 C CA . THR A 1 97 ? 7.161 -3.223 25.633 1.00 80.19 97 THR A CA 1
ATOM 710 C C . THR A 1 97 ? 6.276 -4.326 25.064 1.00 80.19 97 THR A C 1
ATOM 712 O O . THR A 1 97 ? 6.683 -5.018 24.141 1.00 80.19 97 THR A O 1
ATOM 715 N N . ASP A 1 98 ? 5.043 -4.438 25.544 1.00 81.12 98 ASP A N 1
ATOM 716 C CA . ASP A 1 98 ? 4.035 -5.446 25.222 1.00 81.12 98 ASP A CA 1
ATOM 717 C C . ASP A 1 98 ? 2.919 -4.880 24.328 1.00 81.12 98 ASP A C 1
ATOM 719 O O . ASP A 1 98 ? 1.748 -5.229 24.449 1.00 81.12 98 ASP A O 1
ATOM 723 N N . ILE A 1 99 ? 3.280 -4.010 23.380 1.00 84.00 99 ILE A N 1
ATOM 724 C CA . ILE A 1 99 ? 2.326 -3.486 22.397 1.00 84.00 99 ILE A CA 1
ATOM 725 C C . ILE A 1 99 ? 1.908 -4.602 21.436 1.00 84.00 99 ILE A C 1
ATOM 727 O O . ILE A 1 99 ? 2.735 -5.146 20.694 1.00 84.0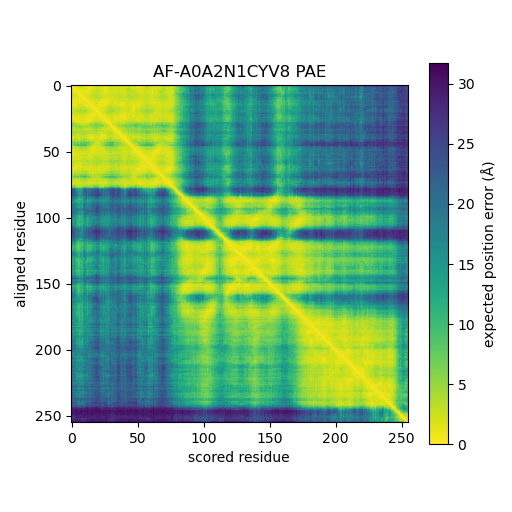0 99 ILE A O 1
ATOM 731 N N . LEU A 1 100 ? 0.606 -4.891 21.435 1.00 89.19 100 LEU A N 1
ATOM 732 C CA . LEU A 1 100 ? -0.027 -5.926 20.619 1.00 89.19 100 LEU A CA 1
ATOM 733 C C . LEU A 1 100 ? -0.782 -5.376 19.408 1.00 89.19 100 LEU A C 1
ATOM 735 O O . LEU A 1 100 ? -0.877 -6.081 18.412 1.00 89.19 100 LEU A O 1
ATOM 739 N N . ALA A 1 101 ? -1.255 -4.130 19.436 1.00 88.81 101 ALA A N 1
ATOM 740 C CA . ALA A 1 101 ? -1.942 -3.517 18.302 1.00 88.81 101 ALA A CA 1
ATOM 741 C C . ALA A 1 101 ? -1.558 -2.043 18.132 1.00 88.81 101 ALA A C 1
ATOM 743 O O . ALA A 1 101 ? -1.364 -1.311 19.109 1.00 88.81 101 ALA A O 1
ATOM 744 N N . VAL A 1 102 ? -1.423 -1.609 16.876 1.00 91.88 102 VAL A N 1
ATOM 745 C CA . VAL A 1 102 ? -1.131 -0.214 16.520 1.00 91.88 102 VAL A CA 1
ATOM 746 C C . VAL A 1 102 ? -1.880 0.226 15.273 1.00 91.88 102 VAL A C 1
ATOM 748 O O . VAL A 1 102 ? -1.992 -0.527 14.309 1.00 91.88 102 VAL A O 1
ATOM 751 N N . ARG A 1 103 ? -2.293 1.492 15.237 1.00 91.88 103 ARG A N 1
ATOM 752 C CA . ARG A 1 103 ? -2.731 2.170 14.015 1.00 91.88 103 ARG A CA 1
ATOM 753 C C . ARG A 1 103 ? -1.595 3.043 13.492 1.00 91.88 103 ARG A C 1
ATOM 755 O O . ARG A 1 103 ? -1.088 3.922 14.193 1.00 91.88 103 ARG A O 1
ATOM 762 N N . PHE A 1 104 ? -1.159 2.780 12.260 1.00 91.38 104 PHE A N 1
ATOM 763 C CA . PHE A 1 104 ? -0.085 3.532 11.610 1.00 91.38 104 PHE A CA 1
ATOM 764 C C . PHE A 1 104 ? -0.681 4.558 10.651 1.00 91.38 104 PHE A C 1
ATOM 766 O O . PHE A 1 104 ? -1.342 4.186 9.692 1.00 91.38 104 PHE A O 1
ATOM 773 N N . ASN A 1 105 ? -0.438 5.846 10.864 1.00 90.00 105 ASN A N 1
ATOM 774 C CA . ASN A 1 105 ? -1.015 6.921 10.059 1.00 90.00 105 ASN A CA 1
ATOM 775 C C . ASN A 1 105 ? 0.085 7.776 9.426 1.00 90.00 105 ASN A C 1
ATOM 777 O O . ASN A 1 105 ? 1.114 8.057 10.046 1.00 90.00 105 ASN A O 1
ATOM 781 N N . VAL A 1 106 ? -0.125 8.202 8.176 1.00 87.75 106 VAL A N 1
ATOM 782 C CA . VAL A 1 106 ? 0.842 9.032 7.443 1.00 87.75 106 VAL A CA 1
ATOM 783 C C . VAL A 1 106 ? 0.170 10.147 6.669 1.00 87.75 106 VAL A C 1
ATOM 785 O O . VAL A 1 106 ? -0.877 9.956 6.057 1.00 87.75 106 VAL A O 1
ATOM 788 N N . THR A 1 107 ? 0.853 11.285 6.609 1.00 84.81 107 THR A N 1
ATOM 789 C CA . THR A 1 107 ? 0.500 12.390 5.718 1.00 84.81 107 THR A CA 1
ATOM 790 C C . THR A 1 107 ? 1.544 12.478 4.608 1.00 84.81 107 THR A C 1
ATOM 792 O O . THR A 1 107 ? 2.748 12.549 4.878 1.00 84.81 107 THR A O 1
ATOM 795 N N . GLN A 1 108 ? 1.091 12.470 3.352 1.00 74.25 108 GLN A N 1
ATOM 796 C CA . GLN A 1 108 ? 1.946 12.571 2.164 1.00 74.25 108 GLN A CA 1
ATOM 797 C C . GLN A 1 108 ? 1.639 13.862 1.397 1.00 74.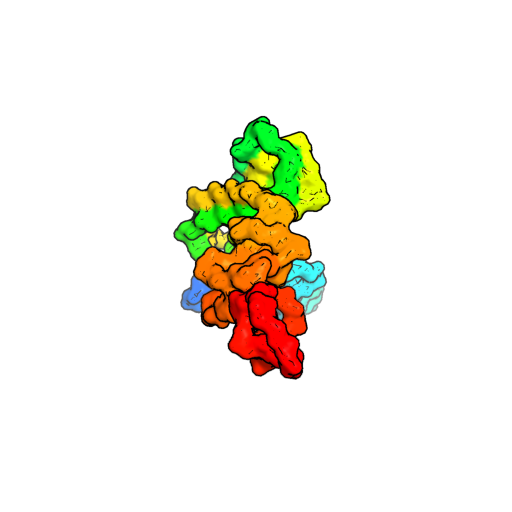25 108 GLN A C 1
ATOM 799 O O . GLN A 1 108 ? 0.474 14.222 1.242 1.00 74.25 108 GLN A O 1
ATOM 804 N N . THR A 1 109 ? 2.670 14.578 0.933 1.00 59.25 109 THR A N 1
ATOM 805 C CA . THR A 1 109 ? 2.508 15.920 0.330 1.00 59.25 109 THR A CA 1
ATOM 806 C C . THR A 1 109 ? 2.701 15.985 -1.190 1.00 59.25 109 THR A C 1
ATOM 808 O O . THR A 1 109 ? 2.435 17.038 -1.768 1.00 59.25 109 THR A O 1
ATOM 811 N N . SER A 1 110 ? 3.100 14.900 -1.870 1.00 56.94 110 SER A N 1
ATOM 812 C CA . SER A 1 110 ? 3.190 14.853 -3.343 1.00 56.94 110 SER A CA 1
ATOM 813 C C . SER A 1 110 ? 2.776 13.501 -3.940 1.00 56.94 110 SER A C 1
ATOM 815 O O . SER A 1 110 ? 3.308 12.470 -3.554 1.00 56.94 110 SER A O 1
ATOM 817 N N . ASN A 1 111 ? 1.856 13.589 -4.911 1.00 52.28 111 ASN A N 1
ATOM 818 C CA . ASN A 1 111 ? 1.287 12.606 -5.846 1.00 52.28 111 ASN A CA 1
ATOM 819 C C . ASN A 1 111 ? 0.750 11.265 -5.305 1.00 52.28 111 ASN A C 1
ATOM 821 O O . ASN A 1 111 ? 1.382 10.526 -4.566 1.00 52.28 111 ASN A O 1
ATOM 825 N N . THR A 1 112 ? -0.488 11.016 -5.724 1.00 47.66 112 THR A N 1
ATOM 826 C CA . THR A 1 112 ? -1.508 10.093 -5.222 1.00 47.66 112 THR A CA 1
ATOM 827 C C . THR A 1 112 ? -1.143 8.599 -5.256 1.00 47.66 112 THR A C 1
ATOM 829 O O . THR A 1 112 ? -0.348 8.195 -6.099 1.00 47.66 112 THR A O 1
ATOM 832 N N . PRO A 1 113 ? -1.820 7.750 -4.445 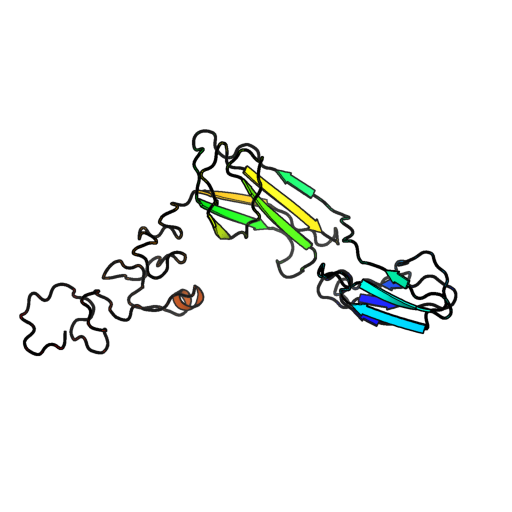1.00 47.28 113 PRO A N 1
ATOM 833 C CA . PRO A 1 113 ? -1.606 6.291 -4.330 1.00 47.28 113 PRO A CA 1
ATOM 834 C C . PRO A 1 113 ? -1.827 5.458 -5.609 1.00 47.28 113 PRO A C 1
ATOM 836 O O . PRO A 1 113 ? -1.867 4.232 -5.549 1.00 47.28 113 PRO A O 1
ATOM 839 N N . THR A 1 114 ? -2.059 6.100 -6.752 1.00 44.25 114 THR A N 1
ATOM 840 C CA . THR A 1 114 ? -2.550 5.470 -7.980 1.00 44.25 114 THR A CA 1
ATOM 841 C C . THR A 1 114 ? -1.451 5.086 -8.965 1.00 44.25 114 THR A C 1
ATOM 843 O O . THR A 1 114 ? -1.762 4.420 -9.946 1.00 44.25 114 THR A O 1
ATOM 846 N N . THR A 1 115 ? -0.186 5.449 -8.732 1.00 46.81 115 THR A N 1
ATOM 847 C CA . THR A 1 115 ? 0.930 4.934 -9.538 1.00 46.81 115 THR A CA 1
ATOM 848 C C . THR A 1 115 ? 1.544 3.740 -8.813 1.00 46.81 115 THR A C 1
ATOM 850 O O . THR A 1 115 ? 2.155 3.871 -7.753 1.00 46.81 115 THR A O 1
ATOM 853 N N . ARG A 1 116 ? 1.383 2.530 -9.362 1.00 51.03 116 ARG A N 1
ATOM 854 C CA . ARG A 1 116 ? 1.895 1.285 -8.745 1.00 51.03 116 ARG A CA 1
ATOM 855 C C . ARG A 1 116 ? 3.424 1.295 -8.543 1.00 51.03 116 ARG A C 1
ATOM 857 O O . ARG A 1 116 ? 3.948 0.513 -7.746 1.00 51.03 116 ARG A O 1
ATOM 864 N N . ASN A 1 117 ? 4.114 2.231 -9.198 1.00 53.97 117 ASN A N 1
ATOM 865 C CA . ASN A 1 117 ? 5.565 2.262 -9.358 1.00 53.97 117 ASN A CA 1
ATOM 866 C C . ASN A 1 117 ? 6.303 3.408 -8.662 1.00 53.97 117 ASN A C 1
ATOM 868 O O . ASN A 1 117 ? 7.540 3.437 -8.636 1.00 53.97 117 ASN A O 1
ATOM 872 N N . THR A 1 118 ? 5.563 4.289 -7.985 1.00 64.62 118 THR A N 1
ATOM 873 C CA . THR A 1 118 ? 6.129 5.134 -6.938 1.00 64.62 118 THR A CA 1
ATOM 874 C C . THR A 1 118 ? 5.309 4.982 -5.665 1.00 64.62 118 THR A C 1
ATOM 876 O O . THR A 1 118 ? 4.215 5.519 -5.546 1.00 64.62 118 THR A O 1
ATOM 879 N N . ARG A 1 119 ? 5.859 4.275 -4.678 1.00 71.88 119 ARG A N 1
ATOM 880 C CA . ARG A 1 119 ? 5.193 4.039 -3.394 1.00 71.88 119 ARG A CA 1
ATOM 881 C C . ARG A 1 119 ? 6.168 4.113 -2.234 1.00 71.88 119 ARG A C 1
ATOM 883 O O . ARG A 1 119 ? 7.385 4.019 -2.400 1.00 71.88 119 ARG A O 1
ATOM 890 N N . ILE A 1 120 ? 5.619 4.235 -1.037 1.00 79.25 120 ILE A N 1
ATOM 891 C CA . ILE A 1 120 ? 6.368 4.044 0.196 1.00 79.25 120 ILE A CA 1
ATOM 892 C C . ILE A 1 120 ? 5.846 2.762 0.832 1.00 79.25 120 ILE A C 1
ATOM 894 O O . ILE A 1 120 ? 4.661 2.654 1.129 1.00 79.25 120 ILE A O 1
ATOM 898 N N . ASP A 1 121 ? 6.736 1.794 1.031 1.00 85.38 121 ASP A N 1
ATOM 899 C CA . ASP A 1 121 ? 6.429 0.633 1.855 1.00 85.38 121 ASP A CA 1
ATOM 900 C C . ASP A 1 121 ? 6.612 1.044 3.326 1.00 85.38 121 ASP A C 1
ATOM 902 O O . ASP A 1 121 ? 7.684 1.535 3.714 1.00 85.38 121 ASP A O 1
ATOM 906 N N . TYR A 1 122 ? 5.579 0.848 4.141 1.00 91.19 122 TYR A N 1
ATOM 907 C CA . TYR A 1 122 ? 5.578 1.196 5.559 1.00 91.19 122 TYR A CA 1
ATOM 908 C C . TYR A 1 122 ? 5.707 -0.045 6.419 1.00 91.19 122 TYR A C 1
ATOM 910 O O . TYR A 1 122 ? 5.133 -1.085 6.106 1.00 91.19 122 TYR A O 1
ATOM 918 N N . TYR A 1 123 ? 6.463 0.068 7.506 1.00 94.56 123 TYR A N 1
ATOM 919 C CA . TYR A 1 123 ? 6.687 -1.031 8.426 1.00 94.56 123 TYR A CA 1
ATOM 920 C C . TYR A 1 123 ? 6.645 -0.562 9.869 1.00 94.56 123 TYR A C 1
ATOM 922 O O . TYR A 1 123 ? 7.141 0.524 10.179 1.00 94.56 123 TYR A O 1
ATOM 930 N N . VAL A 1 124 ? 6.167 -1.440 10.743 1.00 95.69 124 VAL A N 1
ATOM 931 C CA . VAL A 1 124 ? 6.213 -1.294 12.200 1.00 95.69 124 VAL A CA 1
ATOM 932 C C . VAL A 1 124 ? 6.961 -2.463 12.839 1.00 95.69 124 VAL A C 1
ATOM 934 O O . VAL A 1 124 ? 7.161 -3.512 12.223 1.00 95.69 124 VAL A O 1
ATOM 937 N N . SER A 1 125 ? 7.417 -2.256 14.066 1.00 93.94 125 SER A N 1
ATOM 938 C CA . SER A 1 125 ? 8.158 -3.225 14.871 1.00 93.94 125 SER A CA 1
ATOM 939 C C . SER A 1 125 ? 7.845 -2.984 16.341 1.00 93.94 125 SER A C 1
ATOM 941 O O . SER A 1 125 ? 8.052 -1.860 16.783 1.00 93.94 125 SER A O 1
ATOM 943 N N . ASN A 1 126 ? 7.492 -4.021 17.100 1.00 92.94 126 ASN A N 1
ATOM 944 C CA . ASN A 1 126 ? 7.356 -3.991 18.564 1.00 92.94 126 ASN A CA 1
ATOM 945 C C . ASN A 1 126 ? 8.543 -4.669 19.293 1.00 92.94 126 ASN A C 1
ATOM 947 O O . ASN A 1 126 ? 8.428 -5.110 20.432 1.00 92.94 126 ASN A O 1
ATOM 951 N N . ASN A 1 127 ? 9.693 -4.815 18.626 1.00 91.62 127 ASN A N 1
ATOM 952 C CA . ASN A 1 127 ? 10.895 -5.422 19.207 1.00 91.62 127 ASN A CA 1
ATOM 953 C C . ASN A 1 127 ? 12.181 -4.645 18.872 1.00 91.62 127 ASN A C 1
ATOM 955 O O . ASN A 1 127 ? 13.209 -5.229 18.520 1.00 91.62 127 ASN A O 1
ATOM 959 N N . GLY A 1 128 ? 12.124 -3.310 18.925 1.00 88.75 128 GLY A N 1
ATOM 960 C CA . GLY A 1 128 ? 13.307 -2.456 18.758 1.00 88.75 128 GLY A CA 1
ATOM 961 C C . GLY A 1 128 ? 13.878 -2.434 17.333 1.00 88.75 128 GLY A C 1
ATOM 962 O O . GLY A 1 128 ? 14.993 -1.964 17.099 1.00 88.75 128 GLY A O 1
ATOM 963 N N . GLY A 1 129 ? 13.122 -2.927 16.349 1.00 90.31 129 GLY A N 1
ATOM 964 C CA . GLY A 1 129 ? 13.502 -2.987 14.939 1.00 90.31 129 GLY A CA 1
ATOM 965 C C . GLY A 1 129 ? 14.227 -4.271 14.537 1.00 90.31 129 GLY A C 1
ATOM 966 O O . GLY A 1 129 ? 14.846 -4.292 13.466 1.00 90.31 129 GLY A O 1
ATOM 967 N N . ILE A 1 130 ? 14.178 -5.321 15.364 1.00 91.00 130 ILE A N 1
ATOM 968 C CA . ILE A 1 130 ? 14.734 -6.643 15.038 1.00 91.00 130 ILE A CA 1
ATOM 969 C C . ILE A 1 130 ? 13.875 -7.327 13.965 1.00 91.00 130 ILE A C 1
ATOM 971 O O . ILE A 1 130 ? 14.416 -7.864 12.996 1.00 91.00 130 ILE A O 1
ATOM 975 N N . GLN A 1 131 ? 12.548 -7.253 14.093 1.00 92.56 131 GLN A N 1
ATOM 976 C CA . GLN A 1 131 ? 11.574 -7.777 13.137 1.00 92.56 131 GLN A CA 1
ATOM 977 C C . GLN A 1 131 ? 10.664 -6.655 12.641 1.00 92.56 131 GLN A C 1
ATOM 979 O O . GLN A 1 131 ? 10.208 -5.825 13.415 1.00 92.56 131 GLN A O 1
ATOM 984 N N . TRP A 1 132 ? 10.398 -6.634 11.336 1.00 94.25 132 TRP A N 1
ATOM 985 C CA . TRP A 1 132 ? 9.576 -5.608 10.699 1.00 94.25 132 TRP A CA 1
ATOM 986 C C . TRP A 1 132 ? 8.358 -6.240 10.044 1.00 94.25 132 TRP A C 1
ATOM 988 O O . TRP A 1 132 ? 8.503 -7.172 9.254 1.00 94.25 132 TRP A O 1
ATOM 998 N N . HIS A 1 133 ? 7.189 -5.674 10.311 1.00 94.81 133 HIS A N 1
ATOM 999 C CA . HIS A 1 133 ? 5.927 -6.050 9.688 1.00 94.81 133 HIS A CA 1
ATOM 1000 C C . HIS A 1 133 ? 5.477 -4.938 8.757 1.00 94.81 133 HIS A C 1
ATOM 1002 O O . HIS A 1 133 ? 5.491 -3.776 9.153 1.00 94.81 133 HIS A O 1
ATOM 1008 N N . GLN A 1 134 ? 5.133 -5.280 7.517 1.00 93.69 134 GLN A N 1
ATOM 1009 C CA . GLN A 1 134 ? 4.597 -4.309 6.570 1.00 93.69 134 GLN A CA 1
ATOM 1010 C C . GLN A 1 134 ? 3.167 -3.936 6.971 1.00 93.69 134 GLN A C 1
ATOM 1012 O O . GLN A 1 134 ? 2.396 -4.814 7.346 1.00 93.69 134 GLN A O 1
ATOM 1017 N N . VAL A 1 135 ? 2.824 -2.651 6.883 1.00 92.94 135 VAL A N 1
ATOM 1018 C CA . VAL A 1 135 ? 1.507 -2.127 7.271 1.00 92.94 135 VAL A CA 1
ATOM 1019 C C . VAL A 1 135 ? 0.924 -1.213 6.205 1.00 92.94 135 VAL A C 1
ATOM 1021 O O . VAL A 1 135 ? 1.652 -0.585 5.430 1.00 92.94 135 VAL A O 1
ATOM 1024 N N . THR A 1 136 ? -0.400 -1.109 6.216 1.00 89.12 136 THR A N 1
ATOM 1025 C CA . THR A 1 136 ? -1.159 -0.151 5.414 1.00 89.12 136 THR A CA 1
ATOM 1026 C C . THR A 1 136 ? -1.507 1.050 6.286 1.00 89.12 136 THR A C 1
ATOM 1028 O O . THR A 1 136 ? -2.099 0.864 7.350 1.00 89.12 136 THR A O 1
ATOM 1031 N N . PRO A 1 137 ? -1.167 2.284 5.878 1.00 89.50 137 PRO A N 1
ATOM 1032 C CA . PRO A 1 137 ? -1.563 3.451 6.644 1.00 89.50 137 PRO A CA 1
ATOM 1033 C C . PRO A 1 137 ? -3.084 3.571 6.800 1.00 89.50 137 PRO A C 1
ATOM 1035 O O . PRO A 1 137 ? -3.820 3.302 5.855 1.00 89.50 137 PRO A O 1
ATOM 1038 N N . GLY A 1 138 ? -3.542 3.997 7.975 1.00 86.12 138 GLY A N 1
ATOM 1039 C CA . GLY A 1 138 ? -4.959 4.108 8.329 1.00 86.12 138 GLY A CA 1
ATOM 1040 C C . GLY A 1 138 ? -5.572 2.824 8.883 1.00 86.12 138 GLY A C 1
ATOM 1041 O O . GLY A 1 138 ? -6.583 2.900 9.572 1.00 86.12 138 GLY A O 1
ATOM 1042 N N . GLN A 1 139 ? -4.955 1.665 8.642 1.00 86.88 139 GLN A N 1
ATOM 1043 C CA . GLN A 1 139 ? -5.435 0.388 9.164 1.00 86.88 139 GLN A CA 1
ATOM 1044 C C . GLN A 1 139 ? -4.755 0.031 10.487 1.00 86.88 139 GLN A C 1
ATOM 1046 O O . GLN A 1 139 ? -3.596 0.389 10.736 1.00 86.88 139 GLN A O 1
ATOM 1051 N N . VAL A 1 140 ? -5.488 -0.692 11.330 1.00 89.62 140 VAL A N 1
ATOM 1052 C CA . VAL A 1 140 ? -4.951 -1.287 12.552 1.00 89.62 140 VAL A CA 1
ATOM 1053 C C . VAL A 1 140 ? -4.156 -2.535 12.192 1.00 89.62 140 VAL A C 1
ATOM 1055 O O . VAL A 1 140 ? -4.539 -3.321 11.327 1.00 89.62 140 VAL A O 1
ATOM 1058 N N . PHE A 1 141 ? -3.012 -2.695 12.843 1.00 91.50 141 PHE A N 1
ATOM 1059 C CA . PHE A 1 141 ? -2.148 -3.852 12.711 1.00 91.50 141 PHE A CA 1
ATOM 1060 C C . PHE A 1 141 ? -1.971 -4.519 14.073 1.00 91.50 141 PHE A C 1
ATOM 1062 O O . PHE A 1 141 ? -1.421 -3.908 14.993 1.00 91.50 141 PHE A O 1
ATOM 1069 N N . ALA A 1 142 ? -2.393 -5.780 14.168 1.00 91.06 142 ALA A N 1
ATOM 1070 C CA . ALA A 1 142 ? -2.138 -6.642 15.313 1.00 91.06 142 ALA A CA 1
ATOM 1071 C C . ALA A 1 142 ? -0.812 -7.397 15.128 1.00 91.06 142 ALA A C 1
ATOM 1073 O O . ALA A 1 142 ? -0.579 -8.061 14.112 1.00 91.06 142 ALA A O 1
ATOM 1074 N N . PHE A 1 143 ? 0.075 -7.294 16.114 1.00 91.75 143 PHE A N 1
ATOM 1075 C CA . PHE A 1 143 ? 1.313 -8.054 16.152 1.00 91.75 143 PHE A CA 1
ATOM 1076 C C . PHE A 1 143 ? 1.025 -9.529 16.467 1.00 91.75 143 PHE A C 1
ATOM 1078 O O . PHE A 1 143 ? 0.184 -9.818 17.315 1.00 91.75 143 PHE A O 1
ATOM 1085 N N . PRO A 1 144 ? 1.751 -10.477 15.844 1.00 89.75 144 PRO A N 1
ATOM 1086 C CA . PRO A 1 144 ? 1.573 -11.902 16.131 1.00 89.75 144 PRO A CA 1
ATOM 1087 C C . PRO A 1 144 ? 1.944 -12.302 17.564 1.00 89.75 144 PRO A C 1
ATOM 1089 O O . PRO A 1 144 ? 1.416 -13.279 18.081 1.00 89.75 144 PRO A O 1
ATOM 1092 N N . ASP A 1 145 ? 2.865 -11.561 18.180 1.00 88.00 145 ASP A N 1
ATOM 1093 C CA . ASP A 1 145 ? 3.415 -11.847 19.498 1.00 88.00 145 ASP A CA 1
ATOM 1094 C C . ASP A 1 145 ? 3.549 -10.551 20.303 1.00 88.00 145 ASP A C 1
ATOM 1096 O O . ASP A 1 145 ? 3.775 -9.468 19.742 1.00 88.00 145 ASP A O 1
ATOM 1100 N N . ALA A 1 146 ? 3.476 -10.680 21.632 1.00 80.19 146 ALA A N 1
ATOM 1101 C CA . ALA A 1 146 ? 3.816 -9.593 22.540 1.00 80.19 146 ALA A CA 1
ATOM 1102 C C . ALA A 1 146 ? 5.259 -9.146 22.278 1.00 80.19 146 ALA A C 1
ATOM 1104 O O . ALA A 1 146 ? 6.180 -9.966 22.195 1.00 80.19 146 ALA A O 1
ATOM 1105 N N . GLY A 1 147 ? 5.428 -7.838 22.103 1.00 80.75 147 GLY A N 1
ATOM 1106 C CA . GLY A 1 147 ? 6.720 -7.226 21.840 1.00 80.75 147 GLY A CA 1
ATOM 1107 C C . GLY A 1 147 ? 7.739 -7.500 22.944 1.00 80.75 147 GLY A C 1
ATOM 1108 O O . GLY A 1 147 ? 7.421 -7.964 24.039 1.00 80.75 147 GLY A O 1
ATOM 1109 N N . THR A 1 148 ? 9.004 -7.218 22.648 1.00 84.12 148 THR A N 1
ATOM 1110 C CA . THR A 1 148 ? 10.104 -7.401 23.613 1.00 84.12 148 THR A CA 1
ATOM 1111 C C . THR A 1 148 ? 10.904 -6.129 23.857 1.00 84.12 148 THR A C 1
ATOM 1113 O O . THR A 1 148 ? 11.832 -6.143 24.664 1.00 84.12 148 THR A O 1
ATOM 1116 N N . ASP A 1 149 ? 10.623 -5.062 23.110 1.00 85.44 149 ASP A N 1
ATOM 1117 C CA . ASP A 1 149 ? 11.327 -3.782 23.181 1.00 85.44 149 ASP A CA 1
ATOM 1118 C C . ASP A 1 149 ? 10.475 -2.698 22.499 1.00 85.44 149 ASP A C 1
ATOM 1120 O O . ASP A 1 149 ? 9.296 -2.897 22.216 1.00 85.44 149 ASP A O 1
ATOM 1124 N N . ASP A 1 150 ? 11.067 -1.543 22.219 1.00 85.81 150 ASP A N 1
ATOM 1125 C CA . ASP A 1 150 ? 10.346 -0.384 21.729 1.00 85.81 150 ASP A CA 1
ATOM 1126 C C . ASP A 1 150 ? 9.681 -0.523 20.373 1.00 85.81 150 ASP A C 1
ATOM 1128 O O . ASP A 1 150 ? 10.168 -1.182 19.443 1.00 85.81 150 ASP A O 1
ATOM 1132 N N . LEU A 1 151 ? 8.606 0.251 20.254 1.00 91.62 151 LEU A N 1
ATOM 1133 C CA . LEU A 1 151 ? 7.925 0.504 19.010 1.00 91.62 151 LEU A CA 1
ATOM 1134 C C . LEU A 1 151 ? 8.818 1.329 18.079 1.00 91.62 151 LEU A C 1
ATOM 1136 O O . LEU A 1 151 ? 9.344 2.387 18.443 1.00 91.62 151 LEU A O 1
ATOM 1140 N N . ARG A 1 152 ? 8.957 0.858 16.841 1.00 92.94 152 ARG A N 1
ATOM 1141 C CA . ARG A 1 152 ? 9.625 1.583 15.759 1.00 92.94 152 ARG A CA 1
ATOM 1142 C C . ARG A 1 152 ? 8.835 1.521 14.476 1.00 92.94 152 ARG A C 1
ATOM 1144 O O . ARG A 1 152 ? 8.084 0.579 14.233 1.00 92.94 152 ARG A O 1
ATOM 1151 N N . TRP A 1 153 ? 9.097 2.492 13.612 1.00 94.56 153 TRP A N 1
ATOM 1152 C CA . TRP A 1 153 ? 8.621 2.483 12.240 1.00 94.56 153 TRP A CA 1
ATOM 1153 C C . TRP A 1 153 ? 9.755 2.665 11.238 1.00 94.56 153 TRP A C 1
ATOM 1155 O O . TRP A 1 153 ? 10.816 3.224 11.527 1.00 94.56 153 TRP A O 1
ATOM 1165 N N . LYS A 1 154 ? 9.515 2.180 10.025 1.00 93.81 154 LYS A N 1
ATOM 1166 C CA . LYS A 1 154 ? 10.391 2.369 8.875 1.00 93.81 154 LYS A CA 1
ATOM 1167 C C . LYS A 1 154 ? 9.540 2.676 7.656 1.00 93.81 154 LYS A C 1
ATOM 1169 O O . LYS A 1 154 ? 8.556 1.995 7.395 1.00 93.81 154 LYS A O 1
ATOM 1174 N N . ALA A 1 155 ? 9.973 3.664 6.890 1.00 90.25 155 ALA A N 1
ATOM 1175 C CA . ALA A 1 155 ? 9.420 3.988 5.586 1.00 90.25 155 ALA A CA 1
ATOM 1176 C C . ALA A 1 155 ? 10.499 3.753 4.530 1.00 90.25 155 ALA A C 1
ATOM 1178 O O . ALA A 1 155 ? 11.641 4.211 4.675 1.00 90.25 155 ALA A O 1
ATOM 1179 N N . GLN A 1 156 ? 10.150 3.022 3.477 1.00 85.62 156 GLN A N 1
ATOM 1180 C CA . GLN A 1 156 ? 11.052 2.742 2.374 1.00 85.62 156 GLN A CA 1
ATOM 1181 C C . GLN A 1 156 ? 10.440 3.228 1.067 1.00 85.62 156 GLN A C 1
ATOM 1183 O O . GLN A 1 156 ? 9.475 2.656 0.570 1.00 85.62 156 GLN A O 1
ATOM 1188 N N . LEU A 1 157 ? 11.030 4.284 0.512 1.00 79.19 157 LEU A N 1
ATOM 1189 C CA . LEU A 1 157 ? 10.662 4.788 -0.798 1.00 79.19 157 LEU A CA 1
ATOM 1190 C C . LEU A 1 157 ? 11.087 3.783 -1.870 1.00 79.19 157 LEU A C 1
ATOM 1192 O O . LEU A 1 157 ? 12.259 3.400 -1.962 1.00 79.19 157 LEU A O 1
ATOM 1196 N N . ARG A 1 158 ? 10.124 3.415 -2.705 1.00 73.81 158 ARG A N 1
ATOM 1197 C CA . ARG A 1 158 ? 10.309 2.728 -3.976 1.00 73.81 158 ARG A CA 1
ATOM 1198 C C . ARG A 1 158 ? 9.867 3.706 -5.054 1.00 73.81 158 ARG A C 1
ATOM 1200 O O . ARG A 1 158 ? 8.680 3.982 -5.167 1.00 73.81 158 ARG A O 1
ATOM 1207 N N . SER A 1 159 ? 10.812 4.282 -5.791 1.00 65.00 159 SER A N 1
ATOM 1208 C CA . SER A 1 159 ? 10.490 5.179 -6.901 1.00 65.00 159 SER A CA 1
ATOM 1209 C C . SER A 1 159 ? 11.307 4.837 -8.136 1.00 65.00 159 SER A C 1
ATOM 1211 O O . SER A 1 159 ? 12.538 4.731 -8.055 1.00 65.00 159 SER A O 1
ATOM 1213 N N . LEU A 1 160 ? 10.614 4.713 -9.268 1.00 55.03 160 LEU A N 1
ATOM 1214 C CA . LEU A 1 160 ? 11.213 4.642 -10.599 1.00 55.03 160 LEU A CA 1
ATOM 1215 C C . LEU A 1 160 ? 11.422 6.034 -11.226 1.00 55.03 160 LEU A C 1
ATOM 1217 O O . LEU A 1 160 ? 12.203 6.156 -12.167 1.00 55.03 160 LEU A O 1
ATOM 1221 N N . SER A 1 161 ? 10.831 7.098 -10.653 1.00 53.25 161 SER A N 1
ATOM 1222 C CA . SER A 1 161 ? 10.945 8.469 -11.168 1.00 53.25 161 SER A CA 1
ATOM 1223 C C . SER A 1 161 ? 11.175 9.530 -10.069 1.00 53.25 161 SER A C 1
ATOM 1225 O O . SER A 1 161 ? 10.314 9.758 -9.209 1.00 53.25 161 SER A O 1
ATOM 1227 N N . PRO A 1 162 ? 12.314 10.257 -10.073 1.00 53.12 162 PRO A N 1
ATOM 1228 C CA . PRO A 1 162 ? 12.550 11.360 -9.135 1.00 53.12 162 PRO A CA 1
ATOM 1229 C C . PRO A 1 162 ? 11.529 12.500 -9.230 1.00 53.12 162 PRO A C 1
ATOM 1231 O O . PRO A 1 162 ? 11.299 13.179 -8.232 1.00 53.12 162 PRO A O 1
ATOM 1234 N N . SER A 1 163 ? 10.906 12.718 -10.394 1.00 56.00 163 SER A N 1
ATOM 1235 C CA . SER A 1 163 ? 9.953 13.819 -10.611 1.00 56.00 163 SER A CA 1
ATOM 1236 C C . SER A 1 163 ? 8.596 13.598 -9.931 1.00 56.00 163 SER A C 1
ATOM 1238 O O . SER A 1 163 ? 7.863 14.563 -9.722 1.00 56.00 163 SER A O 1
ATOM 1240 N N . ARG A 1 164 ? 8.270 12.352 -9.554 1.00 58.66 164 ARG A N 1
ATOM 1241 C CA . ARG A 1 164 ? 6.999 11.963 -8.915 1.00 58.66 164 ARG A CA 1
ATOM 1242 C C . ARG A 1 164 ? 7.188 11.358 -7.520 1.00 58.66 164 ARG A C 1
ATOM 1244 O O . ARG A 1 164 ? 6.307 10.675 -7.019 1.00 58.66 164 ARG A O 1
ATOM 1251 N N . THR A 1 165 ? 8.334 11.603 -6.882 1.00 62.19 165 THR A N 1
ATOM 1252 C CA . THR A 1 165 ? 8.652 11.034 -5.564 1.00 62.19 165 THR A CA 1
ATOM 1253 C C . THR A 1 165 ? 7.746 11.613 -4.460 1.00 62.19 165 THR A C 1
ATOM 1255 O O . THR A 1 165 ? 7.715 12.839 -4.303 1.00 62.19 165 THR A O 1
ATOM 1258 N N . PRO A 1 166 ? 7.032 10.779 -3.676 1.00 69.06 166 PRO A N 1
ATOM 1259 C CA . PRO A 1 166 ? 6.219 11.226 -2.561 1.00 69.06 166 PRO A CA 1
ATOM 1260 C C . PRO A 1 166 ? 7.096 11.726 -1.425 1.00 69.06 166 PRO A C 1
ATOM 1262 O O . PRO A 1 166 ? 8.139 11.155 -1.093 1.00 69.06 166 PRO A O 1
ATOM 1265 N N . LEU A 1 167 ? 6.634 12.800 -0.803 1.00 74.06 167 LEU A N 1
ATOM 1266 C CA . LEU A 1 167 ? 7.199 13.336 0.421 1.00 74.06 167 LEU A CA 1
ATOM 1267 C C . LEU A 1 167 ? 6.373 12.858 1.612 1.00 74.06 167 LEU A C 1
ATOM 1269 O O . LEU A 1 167 ? 5.159 13.051 1.657 1.00 74.06 167 LEU A O 1
ATOM 1273 N N . LEU A 1 168 ? 7.054 12.267 2.591 1.00 77.94 168 LEU A N 1
ATOM 1274 C CA . LEU A 1 168 ? 6.476 11.908 3.881 1.00 77.94 168 LEU A CA 1
ATOM 1275 C C . LEU A 1 168 ? 6.629 13.098 4.832 1.00 77.94 168 LEU A C 1
ATOM 1277 O O . LEU A 1 168 ? 7.748 13.411 5.241 1.00 77.94 168 LEU A O 1
ATOM 1281 N N . SER A 1 169 ? 5.528 13.780 5.153 1.00 80.00 169 SER A N 1
ATOM 1282 C CA . SER A 1 169 ? 5.561 14.975 6.009 1.00 80.00 169 SER A CA 1
ATOM 1283 C C . SER A 1 169 ? 5.359 14.650 7.484 1.00 80.00 169 SER A C 1
ATOM 1285 O O . SER A 1 169 ? 5.985 15.278 8.337 1.00 80.00 169 SER A O 1
ATOM 1287 N N . GLN A 1 170 ? 4.510 13.667 7.785 1.00 86.12 170 GLN A N 1
ATOM 1288 C CA . GLN A 1 170 ? 4.188 13.266 9.148 1.00 86.12 170 GLN A CA 1
ATOM 1289 C C . GLN A 1 170 ? 3.907 11.766 9.223 1.00 86.12 170 GLN A C 1
ATOM 1291 O O . GLN A 1 170 ? 3.312 11.189 8.312 1.00 86.12 170 GLN A O 1
ATOM 1296 N N . VAL A 1 171 ? 4.328 11.166 10.336 1.00 89.06 171 VAL A N 1
ATOM 1297 C CA . VAL A 1 171 ? 3.991 9.802 10.747 1.00 89.06 171 VAL A CA 1
ATOM 1298 C C . VAL A 1 171 ? 3.453 9.868 12.167 1.00 89.06 171 VAL A C 1
ATOM 1300 O O . VAL A 1 171 ? 4.073 10.506 13.021 1.00 89.06 171 VAL A O 1
ATOM 1303 N N . THR A 1 172 ? 2.336 9.199 12.420 1.00 89.75 172 THR A N 1
ATOM 1304 C CA . THR A 1 172 ? 1.814 8.969 13.767 1.00 89.75 172 THR A CA 1
ATOM 1305 C C . THR A 1 172 ? 1.570 7.479 13.983 1.00 89.75 172 THR A C 1
ATOM 1307 O O . THR A 1 172 ? 1.182 6.748 13.073 1.00 89.75 172 THR A O 1
ATOM 1310 N N . LEU A 1 173 ? 1.866 7.031 15.198 1.00 89.50 173 LEU A N 1
ATOM 1311 C CA . LEU A 1 173 ? 1.568 5.695 15.696 1.00 89.50 173 LEU A CA 1
ATOM 1312 C C . LEU A 1 173 ? 0.659 5.873 16.896 1.00 89.50 173 LEU A C 1
ATOM 1314 O O . LEU A 1 173 ? 1.002 6.610 17.820 1.00 89.50 173 LEU A O 1
ATOM 1318 N N . GLU A 1 174 ? -0.468 5.194 16.861 1.00 88.19 174 GLU A N 1
ATOM 1319 C CA . GLU A 1 174 ? -1.423 5.145 17.953 1.00 88.19 174 GLU A CA 1
ATOM 1320 C C . GLU A 1 174 ? -1.472 3.711 18.465 1.00 88.19 174 GLU A C 1
ATOM 1322 O O . GLU A 1 174 ? -1.619 2.777 17.675 1.00 88.19 174 GLU A O 1
ATOM 1327 N N . GLN A 1 175 ? -1.260 3.529 19.767 1.00 87.00 175 GLN A N 1
ATOM 1328 C CA . GLN A 1 175 ? -1.463 2.235 20.405 1.00 87.00 175 GLN A CA 1
ATOM 1329 C C . GLN A 1 175 ? -2.964 2.003 20.522 1.00 87.00 175 GLN A C 1
ATOM 1331 O O . GLN A 1 175 ? -3.686 2.892 20.965 1.00 87.00 175 GLN A O 1
ATOM 1336 N N . VAL A 1 176 ? -3.402 0.814 20.127 1.00 87.94 176 VAL A N 1
ATOM 1337 C CA . VAL A 1 176 ? -4.812 0.425 20.140 1.00 87.94 176 VAL A CA 1
ATOM 1338 C C . VAL A 1 176 ? -4.993 -0.687 21.167 1.00 87.94 176 VAL A C 1
ATOM 1340 O O . VAL A 1 176 ? -4.062 -1.468 21.406 1.00 87.94 176 VAL A O 1
ATOM 1343 N N . ASN A 1 177 ? -6.158 -0.735 21.806 1.00 88.00 177 ASN A N 1
ATOM 1344 C CA . ASN A 1 177 ? -6.518 -1.851 22.666 1.00 88.00 177 ASN A CA 1
ATOM 1345 C C . ASN A 1 177 ? -6.628 -3.120 21.798 1.00 88.00 177 ASN A C 1
ATOM 1347 O O . ASN A 1 177 ? -7.353 -3.125 20.815 1.00 88.00 177 ASN A O 1
ATOM 1351 N N . PRO A 1 178 ? -5.893 -4.204 22.091 1.00 86.62 178 PRO A N 1
ATOM 1352 C CA . PRO A 1 178 ? -5.946 -5.404 21.257 1.00 86.62 178 PRO A CA 1
ATOM 1353 C C . PRO A 1 178 ? -7.259 -6.193 21.370 1.00 86.62 178 PRO A C 1
ATOM 1355 O O . PRO A 1 178 ? -7.392 -7.176 20.653 1.00 86.62 178 PRO A O 1
ATOM 1358 N N . ASN A 1 179 ? -8.158 -5.817 22.285 1.00 90.44 179 ASN A N 1
ATOM 1359 C CA . ASN A 1 179 ? -9.486 -6.420 22.430 1.00 90.44 179 ASN A CA 1
ATOM 1360 C C . ASN A 1 179 ? -10.619 -5.460 22.014 1.00 90.44 179 ASN A C 1
ATOM 1362 O O . ASN A 1 179 ? -11.760 -5.736 22.354 1.00 90.44 179 ASN A O 1
ATOM 1366 N N . ASP A 1 180 ? -10.278 -4.307 21.441 1.00 90.00 180 ASP A N 1
ATOM 1367 C CA . ASP A 1 180 ? -11.191 -3.239 21.002 1.00 90.00 180 ASP A CA 1
ATOM 1368 C C . ASP A 1 180 ? -10.421 -2.449 19.928 1.00 90.00 180 ASP A C 1
ATOM 1370 O O . ASP A 1 180 ? -9.672 -1.499 20.211 1.00 90.00 180 ASP A O 1
ATOM 1374 N N . LEU A 1 181 ? -10.425 -2.999 18.710 1.00 89.00 181 LEU A N 1
ATOM 1375 C CA . LEU A 1 181 ? -9.515 -2.582 17.639 1.00 89.00 181 LEU A CA 1
ATOM 1376 C C . LEU A 1 181 ? -9.942 -1.282 16.961 1.00 89.00 181 LEU A C 1
ATOM 1378 O O . LEU A 1 181 ? -9.097 -0.564 16.401 1.00 89.00 181 LEU A O 1
ATOM 1382 N N . ASP A 1 182 ? -11.221 -0.954 16.972 1.00 86.81 182 ASP A N 1
ATOM 1383 C CA . ASP A 1 182 ? -11.704 0.296 16.409 1.00 86.81 182 ASP A CA 1
ATOM 1384 C C . ASP A 1 182 ? -11.823 1.429 17.435 1.00 86.81 182 ASP A C 1
ATOM 1386 O O . ASP A 1 182 ? -11.738 2.594 17.023 1.00 86.81 182 ASP A O 1
ATOM 1390 N N . GLY A 1 183 ? -11.811 1.101 18.729 1.00 88.19 183 GLY A N 1
ATOM 1391 C CA . GLY A 1 183 ? -11.697 2.034 19.838 1.00 88.19 183 GLY A CA 1
ATOM 1392 C C . GLY A 1 183 ? -13.008 2.723 20.193 1.00 88.19 183 GLY A C 1
ATOM 1393 O O . GLY A 1 183 ? -12.950 3.844 20.715 1.00 88.19 183 GLY A O 1
ATOM 1394 N N . ASP A 1 184 ? -14.159 2.132 19.871 1.00 88.62 184 ASP A N 1
ATOM 1395 C CA . ASP A 1 184 ? -15.460 2.688 20.251 1.00 88.62 184 ASP A CA 1
ATOM 1396 C C . ASP A 1 184 ? -15.903 2.311 21.674 1.00 88.62 184 ASP A C 1
ATOM 1398 O O . ASP A 1 184 ? -16.741 3.000 22.265 1.00 88.62 184 ASP A O 1
ATOM 1402 N N . GLY A 1 185 ? -15.216 1.341 22.283 1.00 89.62 185 GLY A N 1
ATOM 1403 C CA . GLY A 1 185 ? -15.394 0.933 23.670 1.00 89.62 185 GLY A CA 1
ATOM 1404 C C . GLY A 1 185 ? -16.183 -0.360 23.852 1.00 89.62 185 GLY A C 1
ATOM 1405 O O . GLY A 1 185 ? -16.325 -0.790 25.004 1.00 89.62 185 GLY A O 1
ATOM 1406 N N . ILE A 1 186 ? -16.643 -0.981 22.766 1.00 91.50 186 ILE A N 1
ATOM 1407 C CA . ILE A 1 186 ? -17.205 -2.332 22.751 1.00 91.50 186 ILE A CA 1
ATOM 1408 C C . ILE A 1 186 ? -16.051 -3.308 22.479 1.00 91.50 186 ILE A C 1
ATOM 1410 O O . ILE A 1 186 ? -15.086 -2.999 21.785 1.00 91.50 186 ILE A O 1
ATOM 1414 N N . LEU A 1 187 ? -16.036 -4.455 23.162 1.00 93.56 187 LEU A N 1
ATOM 1415 C CA . LEU A 1 187 ? -14.941 -5.412 22.984 1.00 93.56 187 LEU A CA 1
ATOM 1416 C C . LEU A 1 187 ? -15.172 -6.220 21.709 1.00 93.56 187 LEU A C 1
ATOM 1418 O O . LEU A 1 187 ? -16.269 -6.721 21.528 1.00 93.56 187 LEU A O 1
ATOM 1422 N N . ASP A 1 188 ? -14.117 -6.516 20.945 1.00 91.38 188 ASP A N 1
ATOM 1423 C CA . ASP A 1 188 ? -14.172 -7.280 19.681 1.00 91.38 188 ASP A CA 1
ATOM 1424 C C . ASP A 1 188 ? -14.947 -8.619 19.764 1.00 91.38 188 ASP A C 1
ATOM 1426 O O . ASP A 1 188 ? -15.310 -9.209 18.749 1.00 91.38 188 ASP A O 1
ATOM 1430 N N . VAL A 1 189 ? -15.086 -9.189 20.967 1.00 93.44 189 VAL A N 1
ATOM 1431 C CA . VAL A 1 189 ? -15.801 -10.456 21.210 1.00 93.44 189 VAL A CA 1
ATOM 1432 C C . VAL A 1 189 ? -17.314 -10.290 21.322 1.00 93.44 189 VAL A C 1
ATOM 1434 O O . VAL A 1 189 ? -18.028 -11.266 21.098 1.00 93.44 189 VAL A O 1
ATOM 1437 N N . ASP A 1 190 ? -17.748 -9.090 21.684 1.00 93.44 190 ASP A N 1
ATOM 1438 C CA . ASP A 1 190 ? -19.131 -8.675 21.891 1.00 93.44 190 ASP A CA 1
ATOM 1439 C C . ASP A 1 190 ? -19.556 -7.645 20.818 1.00 93.44 190 ASP A C 1
ATOM 1441 O O . ASP A 1 190 ? -20.647 -7.113 20.914 1.00 93.44 190 ASP A O 1
ATOM 1445 N N . ASP A 1 191 ? -18.695 -7.373 19.825 1.00 92.94 191 ASP A N 1
ATOM 1446 C CA . ASP A 1 191 ? -18.871 -6.359 18.779 1.00 92.94 191 ASP A CA 1
ATOM 1447 C C . ASP A 1 191 ? -19.231 -7.003 17.422 1.00 92.94 191 ASP A C 1
ATOM 1449 O O . ASP A 1 191 ? -18.513 -7.873 16.906 1.00 92.94 191 ASP A O 1
ATOM 1453 N N . ALA A 1 192 ? -20.341 -6.580 16.820 1.00 94.12 192 ALA A N 1
ATOM 1454 C CA . ALA A 1 192 ? -20.822 -6.991 15.509 1.00 94.12 192 ALA A CA 1
ATOM 1455 C C . ALA A 1 192 ? -19.897 -6.515 14.375 1.00 94.12 192 ALA A C 1
ATOM 1457 O O . ALA A 1 192 ? -19.745 -7.200 13.350 1.00 94.12 192 ALA A O 1
ATOM 1458 N N . PHE A 1 193 ? -19.209 -5.387 14.571 1.00 92.62 193 PHE A N 1
ATOM 1459 C CA . PHE A 1 193 ? -18.248 -4.805 13.642 1.00 92.62 193 PHE A CA 1
ATOM 1460 C C . PHE A 1 193 ? -16.890 -4.476 14.296 1.00 92.62 193 PHE A C 1
ATOM 1462 O O . PHE A 1 193 ? -16.459 -3.332 14.192 1.00 92.62 193 PHE A O 1
ATOM 1469 N N . PRO A 1 194 ? -16.081 -5.481 14.716 1.00 91.00 194 PRO A N 1
ATOM 1470 C CA . PRO A 1 194 ? -14.830 -5.308 15.491 1.00 91.00 194 PRO A CA 1
ATOM 1471 C C . PRO A 1 194 ? -13.702 -4.471 14.865 1.00 91.00 194 PRO A C 1
ATOM 1473 O O . PRO A 1 194 ? -12.574 -4.443 15.352 1.00 91.00 194 PRO A O 1
ATOM 1476 N N . LEU A 1 195 ? -13.902 -3.931 13.666 1.00 87.12 195 LEU A N 1
ATOM 1477 C CA . LEU A 1 195 ? -12.917 -3.157 12.914 1.00 87.12 195 LEU A CA 1
ATOM 1478 C C . LEU A 1 195 ? -13.452 -1.778 12.504 1.00 87.12 195 LEU A C 1
ATOM 1480 O O . LEU A 1 195 ? -12.706 -1.014 11.873 1.00 87.12 195 LEU A O 1
ATOM 1484 N N . PHE A 1 196 ? -14.715 -1.470 12.801 1.00 88.38 196 PHE A N 1
ATOM 1485 C CA . PHE A 1 196 ? -15.420 -0.295 12.314 1.00 88.38 196 PHE A CA 1
ATOM 1486 C C . PHE A 1 196 ? -16.235 0.362 13.427 1.00 88.38 196 PHE A C 1
ATOM 1488 O O . PHE A 1 196 ? -17.413 0.084 13.586 1.00 88.38 196 PHE A O 1
ATOM 1495 N N . ALA A 1 197 ? -15.615 1.356 14.063 1.00 88.94 197 ALA A N 1
ATOM 1496 C CA . ALA A 1 197 ? -16.227 2.092 15.157 1.00 88.94 197 ALA A CA 1
ATOM 1497 C C . ALA A 1 197 ? -17.587 2.684 14.766 1.00 88.94 197 ALA A C 1
ATOM 1499 O O . ALA A 1 197 ? -17.678 3.469 13.807 1.00 88.94 197 ALA A O 1
ATOM 1500 N N . ILE A 1 198 ? -18.599 2.413 15.588 1.00 88.88 198 ILE A N 1
ATOM 1501 C CA . ILE A 1 198 ? -19.980 2.886 15.409 1.00 88.88 198 ILE A CA 1
ATOM 1502 C C . ILE A 1 198 ? -20.124 4.418 15.491 1.00 88.88 198 ILE A C 1
ATOM 1504 O O . ILE A 1 198 ? -21.019 5.050 14.912 1.00 88.88 198 ILE A O 1
ATOM 1508 N N . GLY A 1 199 ? -19.173 5.068 16.163 1.00 86.81 199 GLY A N 1
ATOM 1509 C CA . GLY A 1 199 ? -19.034 6.516 16.199 1.00 86.81 199 GLY A CA 1
ATOM 1510 C C . GLY A 1 199 ? -20.109 7.204 17.041 1.00 86.81 199 GLY A C 1
ATOM 1511 O O . GLY A 1 199 ? -20.007 7.252 18.259 1.00 86.81 199 GLY A O 1
ATOM 1512 N N . ALA A 1 200 ? -21.067 7.863 16.387 1.00 87.25 200 ALA A N 1
ATOM 1513 C CA . ALA A 1 200 ? -22.147 8.603 17.057 1.00 87.25 200 ALA A CA 1
ATOM 1514 C C . ALA A 1 200 ? -23.538 8.058 16.707 1.00 87.25 200 ALA A C 1
ATOM 1516 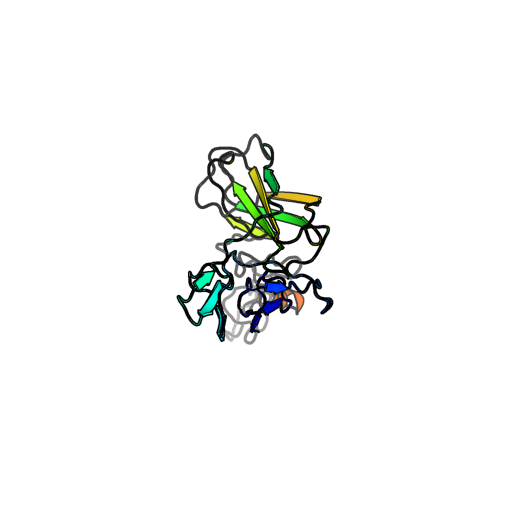O O . ALA A 1 200 ? -24.537 8.728 16.987 1.00 87.25 200 ALA A O 1
ATOM 1517 N N . LEU A 1 201 ? -23.588 6.906 16.034 1.00 92.69 201 LEU A N 1
ATOM 1518 C CA . LEU A 1 201 ? -24.833 6.191 15.799 1.00 92.69 201 LEU A CA 1
ATOM 1519 C C . LEU A 1 201 ? -25.351 5.652 17.136 1.00 92.69 201 LEU A C 1
ATOM 1521 O O . LEU A 1 201 ? -24.593 5.522 18.098 1.00 92.69 201 LEU A O 1
ATOM 1525 N N . LEU A 1 202 ? -26.665 5.460 17.206 1.00 93.50 202 LEU A N 1
ATOM 1526 C CA . LEU A 1 202 ? -27.283 4.829 18.363 1.00 93.50 202 LEU A CA 1
ATOM 1527 C C . LEU A 1 202 ? -27.054 3.324 18.272 1.00 93.50 202 LEU A C 1
ATOM 1529 O O . LEU A 1 202 ? -27.050 2.787 17.167 1.00 93.50 202 LEU A O 1
ATOM 1533 N N . ASP A 1 203 ? -26.851 2.739 19.440 1.00 93.12 203 ASP A N 1
ATOM 1534 C CA . ASP A 1 203 ? -26.630 1.324 19.693 1.00 93.12 203 ASP A CA 1
ATOM 1535 C C . ASP A 1 203 ? -27.336 1.039 21.022 1.00 93.12 203 ASP A C 1
ATOM 1537 O O . ASP A 1 203 ? -26.929 1.554 22.076 1.00 93.12 203 ASP A O 1
ATOM 1541 N N . THR A 1 204 ? -28.506 0.416 20.946 1.00 93.44 204 THR A N 1
ATOM 1542 C CA . THR A 1 204 ? -29.407 0.289 22.094 1.00 93.44 204 THR A CA 1
ATOM 1543 C C . THR A 1 204 ? -28.980 -0.863 23.004 1.00 93.44 204 THR A C 1
ATOM 1545 O O . THR A 1 204 ? -28.997 -0.687 24.231 1.00 93.44 204 THR A O 1
ATOM 1548 N N . ASP A 1 205 ? -28.511 -1.979 22.448 1.00 91.06 205 ASP A N 1
ATOM 1549 C CA . ASP A 1 205 ? -28.073 -3.153 23.205 1.00 91.06 205 ASP A CA 1
ATOM 1550 C C . ASP A 1 205 ? -26.548 -3.184 23.482 1.00 91.06 205 ASP A C 1
ATOM 1552 O O . ASP A 1 205 ? -26.103 -3.824 24.442 1.00 91.06 205 ASP A O 1
ATOM 1556 N N . ASN A 1 206 ? -25.775 -2.317 22.818 1.00 92.88 206 ASN A N 1
ATOM 1557 C CA . ASN A 1 206 ? -24.314 -2.177 22.891 1.00 92.88 206 ASN A CA 1
ATOM 1558 C C . ASN A 1 206 ? -23.550 -3.376 22.320 1.00 92.88 206 ASN A C 1
ATOM 1560 O O . ASN A 1 206 ? -22.499 -3.738 22.871 1.00 92.88 206 ASN A O 1
ATOM 1564 N N . ASP A 1 207 ? -24.064 -3.986 21.254 1.00 92.88 207 ASP A N 1
ATOM 1565 C CA . ASP A 1 207 ? -23.381 -5.045 20.513 1.00 92.88 207 ASP A CA 1
ATOM 1566 C C . ASP A 1 207 ? -22.507 -4.523 19.356 1.00 92.88 207 ASP A C 1
ATOM 1568 O O . ASP A 1 207 ? -21.870 -5.310 18.665 1.00 92.88 207 ASP A O 1
ATOM 1572 N N . GLY A 1 208 ? -22.442 -3.208 19.128 1.00 92.50 208 GLY A N 1
ATOM 1573 C CA . GLY A 1 208 ? -21.625 -2.589 18.082 1.00 92.50 208 GLY A CA 1
ATOM 1574 C C . GLY A 1 208 ? -22.305 -2.488 16.716 1.00 92.50 208 GLY A C 1
ATOM 1575 O O . GLY A 1 208 ? -21.758 -1.844 15.809 1.00 92.50 208 GLY A O 1
ATOM 1576 N N . ALA A 1 209 ? -23.504 -3.045 16.540 1.00 94.75 209 ALA A N 1
ATOM 1577 C CA . ALA A 1 209 ? -24.357 -2.776 15.396 1.00 94.75 209 ALA A CA 1
ATOM 1578 C C . ALA A 1 209 ? -25.214 -1.516 15.638 1.00 94.75 209 ALA A C 1
ATOM 1580 O O . ALA A 1 209 ? -25.861 -1.358 16.665 1.00 94.75 209 ALA A O 1
ATOM 1581 N N . PRO A 1 210 ? -25.230 -0.549 14.703 1.00 95.56 210 PRO A N 1
ATOM 1582 C CA . PRO A 1 210 ? -26.055 0.636 14.873 1.00 95.56 210 PRO A CA 1
ATOM 1583 C C . PRO A 1 210 ? -27.518 0.350 14.572 1.00 95.56 210 PRO A C 1
ATOM 1585 O O . PRO A 1 210 ? -27.814 -0.182 13.504 1.00 95.56 210 PRO A O 1
ATOM 1588 N N . ASN A 1 211 ? -28.425 0.877 15.396 1.00 94.38 211 ASN A N 1
ATOM 1589 C CA . ASN A 1 211 ? -29.870 0.731 15.192 1.00 94.38 211 ASN A CA 1
ATOM 1590 C C . ASN A 1 211 ? -30.331 1.160 13.787 1.00 94.38 211 ASN A C 1
ATOM 1592 O O . ASN A 1 211 ? -31.143 0.548 13.104 1.00 94.38 211 ASN A O 1
ATOM 1596 N N . GLU A 1 212 ? -29.752 2.258 13.293 1.00 94.00 212 GLU A N 1
ATOM 1597 C CA . GLU A 1 212 ? -29.905 2.669 11.901 1.00 94.00 212 GLU A CA 1
ATOM 1598 C C . GLU A 1 212 ? -28.537 2.927 11.267 1.00 94.00 212 GLU A C 1
ATOM 1600 O O . GLU A 1 212 ? -27.696 3.653 11.801 1.00 94.00 212 GLU A O 1
ATOM 1605 N N . CYS A 1 213 ? -28.344 2.419 10.048 1.00 95.12 213 CYS A N 1
ATOM 1606 C CA . CYS A 1 213 ? -27.109 2.593 9.289 1.00 95.12 213 CYS A CA 1
ATOM 1607 C C . CYS A 1 213 ? -27.351 3.421 8.020 1.00 95.12 213 CYS A C 1
ATOM 1609 O O . CYS A 1 213 ? -27.986 2.987 7.053 1.00 95.12 213 CYS A O 1
ATOM 1611 N N . ASP A 1 214 ? -26.828 4.649 8.013 1.00 92.94 214 ASP A N 1
ATOM 1612 C CA . ASP A 1 214 ? -26.920 5.552 6.869 1.00 92.94 214 ASP A CA 1
ATOM 1613 C C . ASP A 1 214 ? -25.895 5.224 5.759 1.00 92.94 214 ASP A C 1
ATOM 1615 O O . ASP A 1 214 ? -25.099 4.289 5.836 1.00 92.94 214 ASP A O 1
ATOM 1619 N N . ALA A 1 215 ? -25.878 6.023 4.686 1.00 93.50 215 ALA A N 1
ATOM 1620 C CA . ALA A 1 215 ? -24.946 5.807 3.577 1.00 93.50 215 ALA A CA 1
ATOM 1621 C C . ALA A 1 215 ? -23.461 5.924 3.976 1.00 93.50 215 ALA A C 1
ATOM 1623 O O . ALA A 1 215 ? -22.611 5.376 3.272 1.00 93.50 215 ALA A O 1
ATOM 1624 N N . ALA A 1 216 ? -23.134 6.656 5.047 1.00 89.75 216 ALA A N 1
ATOM 1625 C CA . ALA A 1 216 ? -21.765 6.774 5.535 1.00 89.75 216 ALA A CA 1
ATOM 1626 C C . ALA A 1 216 ? -21.357 5.505 6.293 1.00 89.75 216 ALA A C 1
ATOM 1628 O O . ALA A 1 216 ? -20.294 4.958 6.008 1.00 89.75 216 ALA A O 1
ATOM 1629 N N . CYS A 1 217 ? -22.234 5.005 7.161 1.00 91.44 217 CYS A N 1
ATOM 1630 C CA . CYS A 1 217 ? -22.090 3.726 7.852 1.00 91.44 217 CYS A CA 1
ATOM 1631 C C . CYS A 1 217 ? -21.942 2.552 6.860 1.00 91.44 217 CYS A C 1
ATOM 1633 O O . CYS A 1 217 ? -20.950 1.820 6.890 1.00 91.44 217 CYS A O 1
ATOM 1635 N N . ILE A 1 218 ? -22.817 2.467 5.850 1.00 92.00 218 ILE A N 1
ATOM 1636 C CA . ILE A 1 218 ? -22.731 1.440 4.793 1.00 92.00 218 ILE A CA 1
ATOM 1637 C C . ILE A 1 218 ? -21.415 1.546 4.007 1.00 92.00 218 ILE A C 1
ATOM 1639 O O . ILE A 1 218 ? -20.834 0.538 3.602 1.00 92.00 218 ILE A O 1
ATOM 1643 N N . ALA A 1 219 ? -20.912 2.763 3.774 1.00 89.19 219 ALA A N 1
ATOM 1644 C CA . ALA A 1 219 ? -19.641 2.965 3.079 1.00 89.19 219 ALA A CA 1
ATOM 1645 C C . ALA A 1 219 ? -18.422 2.503 3.897 1.00 89.19 219 ALA A C 1
ATOM 1647 O O . ALA A 1 219 ? -17.381 2.215 3.301 1.00 89.19 219 ALA A O 1
ATOM 1648 N N . LEU A 1 220 ? -18.547 2.421 5.226 1.00 86.06 220 LEU A N 1
ATOM 1649 C CA . LEU A 1 220 ? -17.555 1.802 6.107 1.00 86.06 220 LEU A CA 1
ATOM 1650 C C . LEU A 1 220 ? -17.651 0.271 6.103 1.00 86.06 220 LEU A C 1
ATOM 1652 O O . LEU A 1 220 ? -16.680 -0.384 6.459 1.00 86.06 220 LEU A O 1
ATOM 1656 N N . GLY A 1 221 ? -18.751 -0.298 5.602 1.00 87.69 221 GLY A N 1
ATOM 1657 C CA . GLY A 1 221 ? -18.976 -1.743 5.538 1.00 87.69 221 GLY A CA 1
ATOM 1658 C C . GLY A 1 221 ? -19.853 -2.289 6.662 1.00 87.69 221 GLY A C 1
ATOM 1659 O O . GLY A 1 221 ? -19.940 -3.506 6.794 1.00 87.69 221 GLY A O 1
ATOM 1660 N N . MET A 1 222 ? -20.493 -1.408 7.431 1.00 93.31 222 MET A N 1
ATOM 1661 C CA . MET A 1 222 ? -21.459 -1.761 8.468 1.00 93.31 222 MET A CA 1
ATOM 1662 C C . MET A 1 222 ? -22.875 -1.915 7.883 1.00 93.31 222 MET A C 1
ATOM 1664 O O . MET A 1 222 ? -23.149 -1.488 6.752 1.00 93.31 222 MET A O 1
ATOM 1668 N N . ASN A 1 223 ? -23.782 -2.503 8.658 1.00 95.44 223 ASN A N 1
ATOM 1669 C CA . ASN A 1 223 ? -25.223 -2.531 8.401 1.00 95.44 223 ASN A CA 1
ATOM 1670 C C . ASN A 1 223 ? -25.988 -2.175 9.676 1.00 95.44 223 ASN A C 1
ATOM 1672 O O . ASN A 1 223 ? -25.394 -2.158 10.745 1.00 95.44 223 ASN A O 1
ATOM 1676 N N . ALA A 1 224 ? -27.273 -1.845 9.520 1.00 95.25 224 ALA A N 1
ATOM 1677 C CA . ALA A 1 224 ? -28.149 -1.654 10.667 1.00 95.25 224 ALA A CA 1
ATOM 1678 C C . ALA A 1 224 ? -28.301 -2.981 11.416 1.00 95.25 224 ALA A C 1
ATOM 1680 O O . ALA A 1 224 ? -28.186 -4.038 10.773 1.00 95.25 224 ALA A O 1
ATOM 1681 N N . ASP A 1 225 ? -28.524 -2.894 12.717 1.00 94.94 225 ASP A N 1
ATOM 1682 C CA . ASP A 1 225 ? -28.997 -4.018 13.507 1.00 94.94 225 ASP A CA 1
ATOM 1683 C C . ASP A 1 225 ? -30.423 -4.408 13.068 1.00 94.94 225 ASP A C 1
ATOM 1685 O O . ASP A 1 225 ? -31.160 -3.591 12.514 1.00 94.94 225 ASP A O 1
ATOM 1689 N N . ASP A 1 226 ? -30.746 -5.694 13.171 1.00 95.12 226 ASP A N 1
ATOM 1690 C CA . ASP A 1 226 ? -32.076 -6.230 12.866 1.00 95.12 226 ASP A CA 1
ATOM 1691 C C . ASP A 1 226 ? -32.856 -6.590 14.159 1.00 95.12 226 ASP A C 1
ATOM 1693 O O . ASP A 1 226 ? -34.009 -7.024 14.041 1.00 95.12 226 ASP A O 1
ATOM 1697 N N . ASP A 1 227 ? -32.221 -6.495 15.336 1.00 92.62 227 ASP A N 1
ATOM 1698 C CA . ASP A 1 227 ? -32.730 -6.821 16.685 1.00 92.62 227 ASP A CA 1
ATOM 1699 C C . ASP A 1 227 ? -32.193 -5.786 17.691 1.00 92.62 227 ASP A C 1
ATOM 1701 O O . ASP A 1 227 ? -31.378 -6.088 18.557 1.00 92.62 227 ASP A O 1
ATOM 1705 N N . ASP A 1 228 ? -32.639 -4.544 17.511 1.00 93.06 228 ASP A N 1
ATOM 1706 C CA . ASP A 1 228 ? -32.063 -3.321 18.077 1.00 93.06 228 ASP A CA 1
ATOM 1707 C C . ASP A 1 228 ? -31.889 -3.323 19.611 1.00 93.06 228 ASP A C 1
ATOM 1709 O O . ASP A 1 228 ? -31.068 -2.567 20.137 1.00 93.06 228 ASP A O 1
ATOM 1713 N N . ASP A 1 229 ? -32.693 -4.081 20.359 1.00 90.81 229 ASP A N 1
ATOM 1714 C CA . ASP A 1 229 ? -32.606 -4.176 21.819 1.00 90.81 229 ASP A CA 1
ATOM 1715 C C . ASP A 1 229 ? -32.091 -5.529 22.336 1.00 90.81 229 ASP A C 1
ATOM 1717 O O . ASP A 1 229 ? -31.875 -5.676 2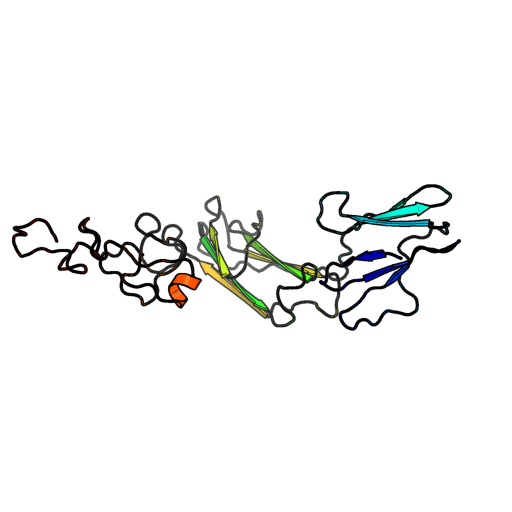3.548 1.00 90.81 229 ASP A O 1
ATOM 1721 N N . GLY A 1 230 ? -31.818 -6.474 21.434 1.00 91.06 230 GLY A N 1
ATOM 1722 C CA . GLY A 1 230 ? -31.190 -7.756 21.720 1.00 91.06 230 GLY A CA 1
ATOM 1723 C C . GLY A 1 230 ? -32.058 -8.722 22.532 1.00 91.06 230 GLY A C 1
ATOM 1724 O O . GLY A 1 230 ? -31.525 -9.602 23.232 1.00 91.06 230 GLY A O 1
ATOM 1725 N N . ASP A 1 231 ? -33.385 -8.578 22.502 1.00 89.31 231 ASP A N 1
ATOM 1726 C CA . ASP A 1 231 ? -34.308 -9.471 23.208 1.00 89.31 231 ASP A CA 1
ATOM 1727 C C . ASP A 1 231 ? -34.549 -10.810 22.463 1.00 89.31 231 ASP A C 1
ATOM 1729 O O . ASP A 1 231 ? -34.964 -11.819 23.066 1.00 89.31 231 ASP A O 1
ATOM 1733 N N . GLY A 1 232 ? -34.177 -10.863 21.178 1.00 89.12 232 GLY A N 1
ATOM 1734 C CA . GLY A 1 232 ? -34.288 -12.021 20.298 1.00 89.12 232 GLY A CA 1
ATOM 1735 C C . GLY A 1 232 ? -35.455 -11.973 19.305 1.00 89.12 232 GLY A C 1
ATOM 1736 O O . GLY A 1 232 ? -35.676 -12.978 18.601 1.00 89.12 232 GLY A O 1
ATOM 1737 N N . VAL A 1 233 ? -36.213 -10.877 19.242 1.00 88.81 233 VAL A N 1
ATOM 1738 C CA . VAL A 1 233 ? -37.292 -10.624 18.283 1.00 88.81 233 VAL A CA 1
ATOM 1739 C C . VAL A 1 233 ? -36.854 -9.546 17.289 1.00 88.81 233 VAL A C 1
ATOM 1741 O O . VAL A 1 233 ? -36.576 -8.416 17.630 1.00 88.81 233 VAL A O 1
ATOM 1744 N N . LEU A 1 234 ? -36.840 -9.888 15.995 1.00 92.75 234 LEU A N 1
ATOM 1745 C CA . LEU A 1 234 ? -36.433 -8.921 14.966 1.00 92.75 234 LEU A CA 1
ATOM 1746 C C . LEU A 1 234 ? -37.367 -7.703 14.927 1.00 92.75 234 LEU A C 1
ATOM 1748 O O . LEU A 1 234 ? -38.582 -7.910 14.835 1.00 92.75 234 LEU A O 1
ATOM 1752 N N . ASP A 1 235 ? -36.818 -6.500 14.749 1.00 90.75 235 ASP A N 1
ATOM 1753 C CA . ASP A 1 235 ? -37.527 -5.206 14.726 1.00 90.75 235 ASP A CA 1
ATOM 1754 C C . ASP A 1 235 ? -38.795 -5.192 13.863 1.00 90.75 235 ASP A C 1
ATOM 1756 O O . ASP A 1 235 ? -39.799 -4.537 14.137 1.00 90.75 235 ASP A O 1
ATOM 1760 N N . VAL A 1 236 ? -38.759 -5.905 12.734 1.00 92.75 236 VAL A N 1
ATOM 1761 C CA . VAL A 1 236 ? -39.877 -5.962 11.780 1.00 92.75 236 VAL A CA 1
ATOM 1762 C C . VAL A 1 236 ? -41.102 -6.700 12.323 1.00 92.75 236 VAL A C 1
ATOM 1764 O O . VAL A 1 236 ? -42.188 -6.585 11.743 1.00 92.75 236 VAL A O 1
ATOM 1767 N N . ASN A 1 237 ? -40.912 -7.503 13.366 1.00 91.38 237 ASN A N 1
ATOM 1768 C CA . ASN A 1 237 ? -41.931 -8.291 14.043 1.00 91.38 237 ASN A CA 1
ATOM 1769 C C . ASN A 1 237 ? -42.110 -7.876 15.506 1.00 91.38 237 ASN A C 1
ATOM 1771 O O . ASN A 1 237 ? -42.851 -8.582 16.177 1.00 91.38 237 ASN A O 1
ATOM 1775 N N . ASP A 1 238 ? -41.462 -6.797 15.940 1.00 83.25 238 ASP A N 1
ATOM 1776 C CA . ASP A 1 238 ? -41.433 -6.318 17.317 1.00 83.25 238 ASP A CA 1
ATOM 1777 C C . ASP A 1 238 ? -42.250 -5.015 17.439 1.00 83.25 238 ASP A C 1
ATOM 1779 O O . ASP A 1 238 ? -42.172 -4.128 16.572 1.00 83.25 238 ASP A O 1
ATOM 1783 N N . ALA A 1 239 ? -43.118 -4.905 18.450 1.00 87.56 239 ALA A N 1
ATOM 1784 C CA . ALA A 1 239 ? -43.924 -3.705 18.658 1.00 87.56 239 ALA A CA 1
ATOM 1785 C C . ALA A 1 239 ? -43.154 -2.594 19.393 1.00 87.56 239 ALA A C 1
ATOM 1787 O O . ALA A 1 239 ? -43.505 -1.410 19.232 1.00 87.56 239 ALA A O 1
ATOM 1788 N N . PHE A 1 240 ? -42.103 -2.949 20.129 1.00 87.25 240 PHE A N 1
ATOM 1789 C CA . PHE A 1 240 ? -41.180 -2.081 20.848 1.00 87.25 240 PHE A CA 1
ATOM 1790 C C . PHE A 1 240 ? -39.696 -2.378 20.538 1.00 87.25 240 PHE A C 1
ATOM 1792 O O . PHE A 1 240 ? -38.947 -2.619 21.476 1.00 87.25 240 PHE A O 1
ATOM 1799 N N . PRO A 1 241 ? -39.208 -2.161 19.294 1.00 89.06 241 PRO A N 1
ATOM 1800 C CA . PRO A 1 241 ? -37.843 -2.530 18.879 1.00 89.06 241 PRO A CA 1
ATOM 1801 C C . PRO A 1 241 ? -36.673 -1.843 19.613 1.00 89.06 241 PRO A C 1
ATOM 1803 O O . PRO A 1 241 ? -35.559 -1.876 19.139 1.00 89.06 241 PRO A O 1
ATOM 1806 N N . LEU A 1 242 ? -36.895 -1.064 20.671 1.00 90.31 242 LEU A N 1
ATOM 1807 C CA . LEU A 1 242 ? -35.843 -0.318 21.376 1.00 90.31 242 LEU A CA 1
ATOM 1808 C C . LEU A 1 242 ? -35.918 -0.522 22.898 1.00 90.31 242 LEU A C 1
ATOM 1810 O O . LEU A 1 242 ? -35.299 0.250 23.641 1.00 90.31 242 LEU A O 1
ATOM 1814 N N . ASP A 1 243 ? -36.753 -1.440 23.388 1.00 86.69 243 ASP A N 1
ATOM 1815 C CA . ASP A 1 243 ? -37.067 -1.579 24.810 1.00 86.69 243 ASP A CA 1
ATOM 1816 C C . ASP A 1 243 ? -36.852 -3.006 25.313 1.00 86.69 243 ASP A C 1
ATOM 1818 O O . ASP A 1 243 ? -37.786 -3.754 25.569 1.00 86.69 243 ASP A O 1
ATOM 1822 N N . PHE A 1 244 ? -35.595 -3.300 25.647 1.00 80.06 244 PHE A N 1
ATOM 1823 C CA . PHE A 1 244 ? -35.182 -4.574 26.238 1.00 80.06 244 PHE A CA 1
ATOM 1824 C C . PHE A 1 244 ? -35.993 -5.015 27.479 1.00 80.06 244 PHE A C 1
ATOM 1826 O O . PHE A 1 244 ? -35.978 -6.189 27.865 1.00 80.06 244 PHE A O 1
ATOM 1833 N N . ILE A 1 245 ? -36.621 -4.081 28.213 1.00 69.69 245 ILE A N 1
ATOM 1834 C CA . ILE A 1 245 ? -37.377 -4.397 29.431 1.00 69.69 245 ILE A CA 1
ATOM 1835 C C . ILE A 1 245 ? -38.874 -4.298 29.153 1.00 69.69 245 ILE A C 1
ATOM 1837 O O . ILE A 1 245 ? -39.516 -3.289 29.446 1.00 69.69 245 ILE A O 1
ATOM 1841 N N . GLU A 1 246 ? -39.448 -5.439 28.787 1.00 63.44 246 GLU A N 1
ATOM 1842 C CA . GLU A 1 246 ? -40.887 -5.698 28.815 1.00 63.44 246 GLU A CA 1
ATOM 1843 C C . GLU A 1 246 ? -41.448 -5.651 30.254 1.00 63.44 246 GLU A C 1
ATOM 1845 O O . GLU A 1 246 ? -41.746 -6.660 30.903 1.00 63.44 246 GLU A O 1
ATOM 1850 N N . ASP A 1 247 ? -41.597 -4.448 30.816 1.00 53.97 247 ASP A N 1
ATOM 1851 C CA . ASP A 1 247 ? -42.290 -4.217 32.093 1.00 53.97 247 ASP A CA 1
ATOM 1852 C C . ASP A 1 247 ? -43.827 -4.410 31.939 1.00 53.97 247 ASP A C 1
ATOM 1854 O O . ASP A 1 247 ? -44.593 -4.320 32.912 1.00 53.97 247 ASP A O 1
ATOM 1858 N N . SER A 1 248 ? -44.297 -4.731 30.724 1.00 56.94 248 SER A N 1
ATOM 1859 C CA . SER A 1 248 ? -45.619 -5.282 30.414 1.00 56.94 248 SER A CA 1
ATOM 1860 C C . SER A 1 248 ? -45.557 -6.791 30.172 1.00 56.94 248 SER A C 1
ATOM 1862 O O . SER A 1 248 ? -44.662 -7.314 29.537 1.00 56.94 248 SER A O 1
ATOM 1864 N N . LEU A 1 249 ? -46.550 -7.529 30.677 1.00 58.19 249 LEU A N 1
ATOM 1865 C CA . LEU A 1 249 ? -46.711 -8.938 30.323 1.00 58.19 249 LEU A CA 1
ATOM 1866 C C . LEU A 1 249 ? -47.105 -9.031 28.839 1.00 58.19 249 LEU A C 1
ATOM 1868 O O . LEU A 1 249 ? -48.282 -8.833 28.525 1.00 58.19 249 LEU A O 1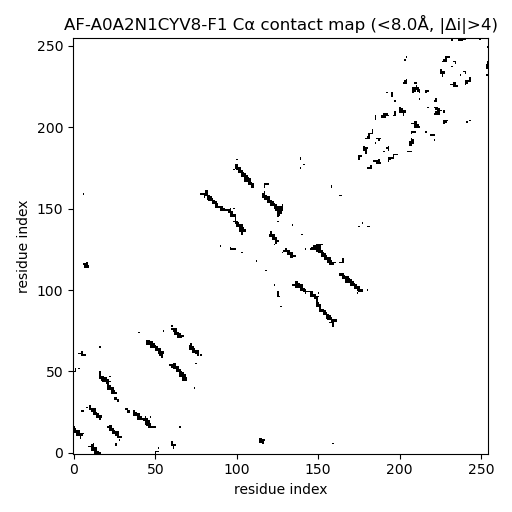
ATOM 1872 N N . ASP A 1 250 ? -46.148 -9.352 27.976 1.00 58.56 250 ASP A N 1
ATOM 1873 C CA . ASP A 1 250 ? -46.378 -9.736 26.584 1.00 58.56 250 ASP A CA 1
ATOM 1874 C C . ASP A 1 250 ? -47.376 -10.911 26.545 1.00 58.56 250 ASP A C 1
ATOM 1876 O O . ASP A 1 250 ? -47.157 -11.999 27.098 1.00 58.56 250 ASP A O 1
ATOM 1880 N N . THR A 1 251 ? -48.572 -10.637 26.022 1.00 63.06 251 THR A N 1
ATOM 1881 C CA . THR A 1 251 ? -49.711 -11.561 26.108 1.00 63.06 251 THR A CA 1
ATOM 1882 C C . THR A 1 251 ? -49.941 -12.325 24.802 1.00 63.06 251 THR A C 1
ATOM 1884 O O . THR A 1 251 ? -50.687 -13.315 24.806 1.00 63.06 251 THR A O 1
ATOM 1887 N N . ASP A 1 252 ? -49.323 -11.884 23.710 1.00 65.88 252 ASP A N 1
ATOM 1888 C CA . ASP A 1 252 ? -49.508 -12.357 22.338 1.00 65.88 252 ASP A CA 1
ATOM 1889 C C . ASP A 1 252 ? -48.216 -12.757 21.620 1.00 65.88 252 ASP A C 1
ATOM 1891 O O . ASP A 1 252 ? -48.305 -13.427 20.584 1.00 65.88 252 ASP A O 1
ATOM 1895 N N . ASN A 1 253 ? -47.069 -12.574 22.268 1.00 59.31 253 ASN A N 1
ATOM 1896 C CA . ASN A 1 253 ? -45.771 -13.087 21.865 1.00 59.31 253 ASN A CA 1
ATOM 1897 C C . ASN A 1 253 ? -45.255 -12.467 20.558 1.00 59.31 253 ASN A C 1
ATOM 1899 O O . ASN A 1 253 ? -44.658 -13.187 19.746 1.00 59.31 253 ASN A O 1
ATOM 1903 N N . ASP A 1 254 ? -45.543 -11.180 20.350 1.00 66.81 254 ASP A N 1
ATOM 1904 C CA . ASP A 1 254 ? -45.159 -10.363 19.194 1.00 66.81 254 ASP A CA 1
ATOM 1905 C C . ASP A 1 254 ? -44.186 -9.220 19.524 1.00 66.81 254 ASP A C 1
ATOM 1907 O O . ASP A 1 254 ? -44.083 -8.295 18.723 1.00 66.81 254 ASP A O 1
ATOM 1911 N N . GLY A 1 255 ? -43.471 -9.323 20.651 1.00 55.84 255 GLY A N 1
ATOM 1912 C CA . GLY A 1 255 ? -42.628 -8.238 21.169 1.00 55.84 255 GLY A CA 1
ATOM 1913 C C . GLY A 1 255 ? -43.506 -7.104 21.666 1.00 55.84 255 GLY A C 1
ATOM 1914 O O . GLY A 1 255 ? -43.364 -5.979 21.143 1.00 55.84 255 GLY A O 1
#

Nearest PDB structures (foldseek):
  5azw-assembly1_B  TM=4.421E-01  e=6.175E-02  Homo sapiens
  7wr7-assembly1_A  TM=4.765E-01  e=1.423E+00  Homo sapiens
  2uy6-assembly1_C  TM=3.428E-01  e=6.403E-01  Escherichia coli

Mean predicted aligned error: 12.56 Å

pLDDT: mean 84.16, std 12.49, range [44.25, 96.81]

Sequence (255 aa):
LVLGDIDGDGDLDVLAGNFNQSNKLYLNEGSGSFSTTGVNIGNERGSTRALTLGDIDGDGDLDVLDGNNGANKLYRQVSFMTHAGRVVSNKVNDTETDILAVRFNVTQTSNTPTTRNTRIDYYVSNNGGIQWHQVTPGQVFAFPDAGTDDLRWKAQLRSLSPSRTPLLSQVTLEQVNPNDLDGDGILDVDDAFPLFAIGALLDTDNDGAPNECDAACIALGMNADDDDDGDGVLDVNDAFPLDFIEDSLDTDNDG

Secondary structure (DSSP, 8-state):
-EEE-SS-SSSPEEEE--BSS--EEE---SSS---SS-EES-S---BEEEEEEE-SSSSSS-EEEEEESS--EEE------SS--EEE---S-SS-----EEEEEEEE-SS-TT-TTEEEEEEEESSTTSS-EEE-TTSEEE-SS--SS--EEEEEEEES-GGGPPPEEEEEEEE-BTTBSS-SSS-TTT-SSTTS--TTS--SS-SS--SS--HHHHHHT----SSTT-SSS-GGG-S-TT-S---S--SSS--

Solvent-accessible surface area (backbone atoms only — not comparable to full-atom values): 14714 Å² total; per-residue (Å²): 110,44,74,44,44,62,75,39,61,80,34,68,20,42,39,40,60,26,76,67,33,45,34,31,39,28,66,32,86,77,74,84,58,62,62,93,81,47,43,69,80,50,90,54,53,48,42,43,78,44,68,49,74,44,55,83,84,74,84,79,51,48,17,41,40,38,36,35,86,64,80,60,47,77,48,74,68,65,89,65,67,79,48,70,47,78,49,67,57,64,78,72,43,91,81,65,30,64,57,36,21,34,34,39,38,70,44,73,79,38,78,68,96,79,28,83,33,47,47,67,53,36,29,40,17,35,42,64,61,79,53,78,43,80,55,58,70,76,40,73,45,73,50,97,53,71,25,80,28,24,38,30,44,35,42,35,41,44,20,71,47,86,92,60,55,64,42,79,78,46,76,48,77,42,82,38,51,77,57,22,62,47,68,71,78,51,41,43,90,56,25,75,39,48,76,50,53,59,80,86,54,57,49,76,60,59,39,47,37,23,50,64,54,52,78,67,44,44,73,74,70,50,58,46,39,62,38,30,28,66,80,81,56,44,40,94,61,26,76,50,48,75,53,67,72,71,90,56,84,79,86,81,80,49,90

Radius of gyration: 27.82 Å; Cα contacts (8 Å, |Δi|>4): 551; chains: 1; bounding box: 74×32×70 Å